Protein AF-A0A7X5CTX8-F1 (afdb_monomer_lite)

Foldseek 3Di:
DPDPVVVVVVVVVVVVVVVVDPDPVVVVVVVVDDDDLVRVVVVLVVVVVVVLVVQLVVQLVVQCVVPVVCSNVVSVVVSVVCCVPVVVVSVCVSPVVVVVVVVVVVVVVPVPVLAQEWEFDPVPVPDQFATWIAGPLRKIKWKKKFWFADDDPQQAVVQVVLVVVLVCLLPVVPWDKDKDKDFDLVCPDPVVVVLVVVLVPDPDPVVSVVSVVVSVVVNVCCNVPGRTMMMMMMTIDNDPVSVVCVVVSVVVSVVSDDQVSHSTPDMGIDGNVRVQVVCCVPVVGRYDHCNVVVVVVVVVVPVDDDPDPDPDDDDPPPDDDPPVNVVVVVVVCCVPVVDDDDD

Structure (mmCIF, N/CA/C/O backbone):
data_AF-A0A7X5CTX8-F1
#
_entry.id   AF-A0A7X5CTX8-F1
#
loop_
_atom_site.group_PDB
_atom_site.id
_atom_site.type_symbol
_atom_site.label_atom_id
_atom_site.label_alt_id
_atom_site.label_comp_id
_atom_site.label_asym_id
_atom_site.label_entity_id
_atom_site.label_seq_id
_atom_site.pdbx_PDB_ins_code
_atom_site.Cartn_x
_atom_site.Cartn_y
_atom_site.Cartn_z
_atom_site.occupancy
_atom_site.B_iso_or_equiv
_atom_site.auth_seq_id
_atom_site.auth_comp_id
_atom_site.auth_asym_id
_atom_site.auth_atom_id
_atom_site.pdbx_PDB_model_num
ATOM 1 N N . MET A 1 1 ? 49.781 9.688 26.055 1.00 49.94 1 MET A N 1
ATOM 2 C CA . MET A 1 1 ? 49.296 8.418 25.461 1.00 49.94 1 MET A CA 1
ATOM 3 C C . MET A 1 1 ? 47.765 8.436 25.426 1.00 49.94 1 MET A C 1
ATOM 5 O O . MET A 1 1 ? 47.131 7.556 25.992 1.00 49.94 1 MET A O 1
ATOM 9 N N . SER A 1 2 ? 47.166 9.472 24.825 1.00 50.41 2 SER A N 1
ATOM 10 C CA . SER A 1 2 ? 45.732 9.755 25.022 1.00 50.41 2 SER A CA 1
ATOM 11 C C . SER A 1 2 ? 45.014 10.505 23.899 1.00 50.41 2 SER A C 1
ATOM 13 O O . SER A 1 2 ? 43.796 10.562 23.974 1.00 50.41 2 SER A O 1
ATOM 15 N N . ASP A 1 3 ? 45.685 10.995 22.852 1.00 44.06 3 ASP A N 1
ATOM 16 C CA . ASP A 1 3 ? 44.986 11.782 21.818 1.00 44.06 3 ASP A CA 1
ATOM 17 C C . ASP A 1 3 ? 44.865 11.034 20.479 1.00 44.06 3 ASP A C 1
ATOM 19 O O . ASP A 1 3 ? 43.788 11.019 19.888 1.00 44.06 3 ASP A O 1
ATOM 23 N N . ASP A 1 4 ? 45.881 10.268 20.061 1.00 42.00 4 ASP A N 1
ATOM 24 C CA . ASP A 1 4 ? 45.849 9.553 18.768 1.00 42.00 4 ASP A CA 1
ATOM 25 C C . ASP A 1 4 ? 44.807 8.422 18.699 1.00 42.00 4 ASP A C 1
ATOM 27 O O . ASP A 1 4 ? 44.237 8.152 17.644 1.00 42.00 4 ASP A O 1
ATOM 31 N N . LYS A 1 5 ? 44.490 7.783 19.833 1.00 43.88 5 LYS A N 1
ATOM 32 C CA . LYS A 1 5 ? 43.449 6.738 19.898 1.00 43.88 5 LYS A CA 1
ATOM 33 C C . LYS A 1 5 ? 42.023 7.293 19.839 1.00 43.88 5 LYS A C 1
ATOM 35 O O . LYS A 1 5 ? 41.097 6.544 19.546 1.00 43.88 5 LYS A O 1
ATOM 40 N N . PHE A 1 6 ? 41.827 8.578 20.142 1.00 38.19 6 PHE A N 1
ATOM 41 C CA . PHE A 1 6 ? 40.496 9.191 20.152 1.00 38.19 6 PHE A CA 1
ATOM 42 C C . PHE A 1 6 ? 40.072 9.653 18.751 1.00 38.19 6 PHE A C 1
ATOM 44 O O . PHE A 1 6 ? 38.888 9.599 18.418 1.00 38.19 6 PHE A O 1
ATOM 51 N N . TYR A 1 7 ? 41.037 10.041 17.910 1.00 43.12 7 TYR A N 1
ATOM 52 C CA . TYR A 1 7 ? 40.791 10.361 16.502 1.00 43.12 7 TYR A CA 1
ATOM 53 C C . TYR A 1 7 ? 40.495 9.110 15.665 1.00 43.12 7 TYR A C 1
ATOM 55 O O . TYR A 1 7 ? 39.549 9.132 14.879 1.00 43.12 7 TYR A O 1
ATOM 63 N N . SER A 1 8 ? 41.190 7.990 15.909 1.00 50.28 8 SER A N 1
ATOM 64 C CA . SER A 1 8 ? 40.961 6.753 15.143 1.00 50.28 8 SER A CA 1
ATOM 65 C C . SER A 1 8 ? 39.560 6.160 15.354 1.00 50.28 8 SER A C 1
ATOM 67 O O . SER A 1 8 ? 38.959 5.642 14.420 1.00 50.28 8 SER A O 1
ATOM 69 N N . LEU A 1 9 ? 39.003 6.275 16.566 1.00 49.75 9 LEU A N 1
ATOM 70 C CA . LEU A 1 9 ? 37.656 5.781 16.883 1.00 49.75 9 LEU A CA 1
ATOM 71 C C . LEU A 1 9 ? 36.541 6.652 16.283 1.00 49.75 9 LEU A C 1
ATOM 73 O O . LEU A 1 9 ? 35.473 6.135 15.957 1.00 49.75 9 LEU A O 1
ATOM 77 N N . LYS A 1 10 ? 36.777 7.960 16.115 1.00 51.66 10 LYS A N 1
ATOM 78 C CA . LYS A 1 10 ? 35.835 8.861 15.431 1.00 51.66 10 LYS A CA 1
ATOM 79 C C . LYS A 1 10 ? 35.802 8.606 13.926 1.00 51.66 10 LYS A C 1
ATOM 81 O O . LYS A 1 10 ? 34.715 8.557 13.360 1.00 51.66 10 LYS A O 1
ATOM 86 N N . GLU A 1 11 ? 36.958 8.383 13.304 1.00 51.69 11 GLU A N 1
ATOM 87 C CA . GLU A 1 11 ? 37.036 8.033 11.880 1.00 51.69 11 GLU A CA 1
ATOM 88 C C . GLU A 1 11 ? 36.435 6.650 11.590 1.00 51.69 11 GLU A C 1
ATOM 90 O O . GLU A 1 11 ? 35.720 6.495 10.602 1.00 51.69 11 GLU A O 1
ATOM 95 N N . GLU A 1 12 ? 36.623 5.658 12.471 1.00 51.22 12 GLU A N 1
ATOM 96 C CA . GLU A 1 12 ? 35.962 4.349 12.341 1.00 51.22 12 GLU A CA 1
ATOM 97 C C . GLU A 1 12 ? 34.437 4.431 12.522 1.00 51.22 12 GLU A C 1
ATOM 99 O O . GLU A 1 12 ? 33.697 3.746 11.812 1.00 51.22 12 GLU A O 1
ATOM 104 N N . GLN A 1 13 ? 33.935 5.287 13.421 1.00 49.66 13 GLN A N 1
ATOM 105 C CA . GLN A 1 13 ? 32.492 5.509 13.579 1.00 49.66 13 GLN A CA 1
ATOM 106 C C . GLN A 1 13 ? 31.879 6.281 12.399 1.00 49.66 13 GLN A C 1
ATOM 108 O O . GLN A 1 13 ? 30.780 5.934 11.961 1.00 49.66 13 GLN A O 1
ATOM 113 N N . GLU A 1 14 ? 32.583 7.261 11.826 1.00 48.88 14 GLU A N 1
ATOM 114 C CA . GLU A 1 14 ? 32.148 7.951 10.601 1.00 48.88 14 GLU A CA 1
ATOM 115 C C . GLU A 1 14 ? 32.226 7.049 9.356 1.00 48.88 14 GLU A C 1
ATOM 117 O O . GLU A 1 14 ? 31.353 7.119 8.486 1.00 48.88 14 GLU A O 1
ATOM 122 N N . ALA A 1 15 ? 33.214 6.152 9.275 1.00 49.81 15 ALA A N 1
ATOM 123 C CA . ALA A 1 15 ? 33.326 5.161 8.204 1.00 49.81 15 ALA A CA 1
ATOM 124 C C . ALA A 1 15 ? 32.248 4.067 8.307 1.00 49.81 15 ALA A C 1
ATOM 126 O O . ALA A 1 15 ? 31.667 3.675 7.294 1.00 49.81 15 ALA A O 1
ATOM 127 N N . SER A 1 16 ? 31.921 3.626 9.525 1.00 47.31 16 SER A N 1
ATOM 128 C CA . SER A 1 16 ? 30.828 2.683 9.790 1.00 47.31 16 SER A CA 1
ATOM 129 C C . SER A 1 16 ? 29.458 3.295 9.459 1.00 47.31 16 SER A C 1
ATOM 131 O O . SER A 1 16 ? 28.631 2.650 8.816 1.00 47.31 16 SER A O 1
ATOM 133 N N . GLY A 1 17 ? 29.253 4.583 9.765 1.00 44.00 17 GLY A N 1
ATOM 134 C CA . GLY A 1 17 ? 28.055 5.331 9.362 1.00 44.00 17 GLY A CA 1
ATOM 135 C C . GLY A 1 17 ? 27.908 5.508 7.844 1.00 44.00 17 GLY A C 1
ATOM 136 O O . GLY A 1 17 ? 26.789 5.524 7.331 1.00 44.00 17 GLY A O 1
ATOM 137 N N . LYS A 1 18 ? 29.022 5.571 7.100 1.00 42.16 18 LYS A N 1
ATOM 138 C CA . LYS A 1 18 ? 29.025 5.606 5.624 1.00 42.16 18 LYS A CA 1
ATOM 139 C C . LYS A 1 18 ? 28.710 4.261 4.966 1.00 42.16 18 LYS A C 1
ATOM 141 O O . LYS A 1 18 ? 28.272 4.264 3.820 1.00 42.16 18 LYS A O 1
ATOM 146 N N . MET A 1 19 ? 28.881 3.137 5.664 1.00 40.69 19 MET A N 1
ATOM 147 C CA . MET A 1 19 ? 28.547 1.802 5.142 1.00 40.69 19 MET A CA 1
ATOM 148 C C . MET A 1 19 ? 27.063 1.420 5.292 1.00 40.69 19 MET A C 1
ATOM 150 O O . MET A 1 19 ? 26.668 0.338 4.867 1.00 40.69 19 MET A O 1
ATOM 154 N N . ILE A 1 20 ? 26.229 2.301 5.858 1.00 44.22 20 ILE A N 1
ATOM 155 C CA . ILE A 1 20 ? 24.775 2.087 5.998 1.00 44.22 20 ILE A CA 1
ATOM 156 C C . ILE A 1 20 ? 24.020 2.416 4.697 1.00 44.22 20 ILE A C 1
ATOM 158 O O . ILE A 1 20 ? 22.912 1.929 4.478 1.00 44.22 20 ILE A O 1
ATOM 162 N N . PHE A 1 21 ? 24.625 3.196 3.801 1.00 36.31 21 PHE A N 1
ATOM 163 C CA . PHE A 1 21 ? 24.053 3.513 2.496 1.00 36.31 21 PHE A CA 1
ATOM 164 C C . PHE A 1 21 ? 24.760 2.702 1.406 1.00 36.31 21 PHE A C 1
ATOM 166 O O . PHE A 1 21 ? 25.975 2.502 1.502 1.00 36.31 21 PHE A O 1
ATOM 173 N N . PRO A 1 22 ? 24.050 2.233 0.362 1.00 41.62 22 PRO A N 1
ATOM 174 C CA . PRO A 1 22 ? 24.707 1.586 -0.763 1.00 41.62 22 PRO A CA 1
ATOM 175 C C . PRO A 1 22 ? 25.743 2.555 -1.339 1.00 41.62 22 PRO A C 1
ATOM 177 O O . PRO A 1 22 ? 25.407 3.667 -1.751 1.00 41.62 22 PRO A O 1
ATOM 180 N N . LEU A 1 23 ? 27.015 2.141 -1.327 1.00 43.69 23 LEU A N 1
ATOM 181 C CA . LEU A 1 23 ? 28.090 2.840 -2.025 1.00 43.69 23 LEU A CA 1
ATOM 182 C C . LEU A 1 23 ? 27.602 3.126 -3.443 1.00 43.69 23 LEU A C 1
ATOM 184 O O . LEU A 1 23 ? 27.140 2.212 -4.122 1.00 43.69 23 LEU A O 1
ATOM 188 N N . ASN A 1 24 ? 27.678 4.382 -3.881 1.00 45.12 24 ASN A N 1
ATOM 189 C CA . ASN A 1 24 ? 27.296 4.758 -5.234 1.00 45.12 24 ASN A CA 1
ATOM 190 C C . ASN A 1 24 ? 28.338 4.187 -6.210 1.00 45.12 24 ASN A C 1
ATOM 192 O O . ASN A 1 24 ? 29.295 4.858 -6.601 1.00 45.12 24 ASN A O 1
ATOM 196 N N . ILE A 1 25 ? 28.174 2.905 -6.547 1.00 45.97 25 ILE A N 1
ATOM 197 C CA . ILE A 1 25 ? 29.085 2.122 -7.389 1.00 45.97 25 ILE A CA 1
ATOM 198 C C . ILE A 1 25 ? 29.215 2.785 -8.768 1.00 45.97 25 ILE A C 1
ATOM 200 O O . ILE A 1 25 ? 30.230 2.635 -9.433 1.00 45.97 25 ILE A O 1
ATOM 204 N N . HIS A 1 26 ? 28.233 3.591 -9.180 1.00 44.09 26 HIS A N 1
ATOM 205 C CA . HIS A 1 26 ? 28.262 4.337 -10.434 1.00 44.09 26 HIS A CA 1
ATOM 206 C C . HIS A 1 26 ? 29.239 5.518 -10.410 1.00 44.09 26 HIS A C 1
ATOM 208 O O . HIS A 1 26 ? 29.901 5.764 -11.414 1.00 44.09 26 HIS A O 1
ATOM 214 N N . GLN A 1 27 ? 29.415 6.209 -9.277 1.00 46.53 27 GLN A N 1
ATOM 215 C CA . GLN A 1 27 ? 30.447 7.248 -9.158 1.00 46.53 27 GLN A CA 1
ATOM 216 C C . GLN A 1 27 ? 31.853 6.645 -9.120 1.00 46.53 27 GLN A C 1
ATOM 218 O O . GLN A 1 27 ? 32.759 7.174 -9.763 1.00 46.53 27 GLN A O 1
ATOM 223 N N . SER A 1 28 ? 32.040 5.519 -8.424 1.00 41.22 28 SER A N 1
ATOM 224 C CA . SER A 1 28 ? 33.336 4.831 -8.398 1.00 41.22 28 SER A CA 1
ATOM 225 C C . SER A 1 28 ? 33.660 4.128 -9.724 1.00 41.22 28 SER A C 1
ATOM 227 O O . SER A 1 28 ? 34.821 4.127 -10.132 1.00 41.22 28 SER A O 1
ATOM 229 N N . LEU A 1 29 ? 32.659 3.619 -10.454 1.00 41.53 29 LEU A N 1
ATOM 230 C CA . LEU A 1 29 ? 32.818 3.094 -11.817 1.00 41.53 29 LEU A CA 1
ATOM 231 C C . LEU A 1 29 ? 33.094 4.205 -12.835 1.00 41.53 29 LEU A C 1
ATOM 233 O O . LEU A 1 29 ? 33.972 4.022 -13.670 1.00 41.53 29 LEU A O 1
ATOM 237 N N . ASN A 1 30 ? 32.443 5.370 -12.740 1.00 45.69 30 ASN A N 1
ATOM 238 C CA . ASN A 1 30 ? 32.714 6.511 -13.627 1.00 45.69 30 ASN A CA 1
ATOM 239 C C . ASN A 1 30 ? 34.072 7.172 -13.349 1.00 45.69 30 ASN A C 1
ATOM 241 O O . ASN A 1 30 ? 34.705 7.671 -14.273 1.00 45.69 30 ASN A O 1
ATOM 245 N N . ALA A 1 31 ? 34.551 7.142 -12.103 1.00 45.59 31 ALA A N 1
ATOM 246 C CA . ALA A 1 31 ? 35.911 7.568 -11.771 1.00 45.59 31 ALA A CA 1
ATOM 247 C C . ALA A 1 31 ? 36.980 6.548 -12.214 1.00 45.59 31 ALA A C 1
ATOM 249 O O . ALA A 1 31 ? 38.125 6.931 -12.445 1.00 45.59 31 ALA A O 1
ATOM 250 N N . SER A 1 32 ? 36.617 5.265 -12.358 1.00 40.97 32 SER A N 1
ATOM 251 C CA . SER A 1 32 ? 37.537 4.191 -12.773 1.00 40.97 32 SER A CA 1
ATOM 252 C C . SER A 1 32 ? 37.495 3.881 -14.277 1.00 40.97 32 SER A C 1
ATOM 254 O O . SER A 1 32 ? 38.420 3.264 -14.804 1.00 40.97 32 SER A O 1
ATOM 256 N N . ALA A 1 33 ? 36.451 4.307 -14.990 1.00 43.34 33 ALA A N 1
ATOM 257 C CA . ALA A 1 33 ? 36.298 4.117 -16.427 1.00 43.34 33 ALA A CA 1
ATOM 258 C C . ALA A 1 33 ? 36.783 5.371 -17.170 1.00 43.34 33 ALA A C 1
ATOM 260 O O . ALA A 1 33 ? 36.102 6.389 -17.225 1.00 43.34 33 ALA A O 1
ATOM 261 N N . GLY A 1 34 ? 37.994 5.295 -17.724 1.00 54.09 34 GLY A N 1
ATOM 262 C CA . GLY A 1 34 ? 38.681 6.423 -18.352 1.00 54.09 34 GLY A CA 1
ATOM 263 C C . GLY A 1 34 ? 37.890 7.175 -19.430 1.00 54.09 34 GLY A C 1
ATOM 264 O O . GLY A 1 34 ? 37.082 6.580 -20.144 1.00 54.09 34 GLY A O 1
ATOM 265 N N . LEU A 1 35 ? 38.238 8.465 -19.559 1.00 49.97 35 LEU A N 1
ATOM 266 C CA . LEU A 1 35 ? 37.778 9.497 -20.506 1.00 49.97 35 LEU A CA 1
ATOM 267 C C . LEU A 1 35 ? 36.255 9.531 -20.720 1.00 49.97 35 LEU A C 1
ATOM 269 O O . LEU A 1 35 ? 35.656 8.602 -21.276 1.00 49.97 35 LEU A O 1
ATOM 273 N N . GLN A 1 36 ? 35.633 10.646 -20.334 1.00 56.91 36 GLN A N 1
ATOM 274 C CA . GLN A 1 36 ? 34.200 10.864 -20.536 1.00 56.91 36 GLN A CA 1
ATOM 275 C C . GLN A 1 36 ? 33.847 10.729 -22.030 1.00 56.91 36 GLN A C 1
ATOM 277 O O . GLN A 1 36 ? 34.650 11.064 -22.902 1.00 56.91 36 GLN A O 1
ATOM 282 N N . SER A 1 37 ? 32.646 10.230 -22.347 1.00 57.69 37 SER A N 1
ATOM 283 C CA . SER A 1 37 ? 32.179 9.999 -23.732 1.00 57.69 37 SER A CA 1
ATOM 284 C C . SER A 1 37 ? 32.398 11.225 -24.640 1.00 57.69 37 SER A C 1
ATOM 286 O O . SER A 1 37 ? 32.941 11.114 -25.741 1.00 57.69 37 SER A O 1
ATOM 288 N N . ASN A 1 38 ? 32.122 12.423 -24.114 1.00 59.25 38 ASN A N 1
ATOM 289 C CA . ASN A 1 38 ? 32.348 13.694 -24.806 1.00 59.25 38 ASN A CA 1
ATOM 290 C C . ASN A 1 38 ? 33.831 13.990 -25.097 1.00 59.25 38 ASN A C 1
ATOM 292 O O . ASN A 1 38 ? 34.150 14.550 -26.145 1.00 59.25 38 ASN A O 1
ATOM 296 N N . GLU A 1 39 ? 34.750 13.589 -24.216 1.00 67.06 39 GLU A N 1
ATOM 297 C CA . GLU A 1 39 ? 36.193 13.755 -24.427 1.00 67.06 39 GLU A CA 1
ATOM 298 C C . GLU A 1 39 ? 36.699 12.803 -25.519 1.00 67.06 39 GLU A C 1
ATOM 300 O O . GLU A 1 39 ? 37.503 13.198 -26.362 1.00 67.06 39 GLU A O 1
ATOM 305 N N . LYS A 1 40 ? 36.171 11.572 -25.577 1.00 66.38 40 LYS A N 1
ATOM 306 C CA . LYS A 1 40 ? 36.498 10.596 -26.635 1.00 66.38 40 LYS A CA 1
ATOM 307 C C . LYS A 1 40 ? 36.041 11.078 -28.013 1.00 66.38 40 LYS A C 1
ATOM 309 O O . LYS A 1 40 ? 36.800 10.972 -28.976 1.00 66.38 40 LYS A O 1
ATOM 314 N N . ILE A 1 41 ? 34.842 11.658 -28.097 1.00 70.44 41 ILE A N 1
ATOM 315 C CA . ILE A 1 41 ? 34.313 1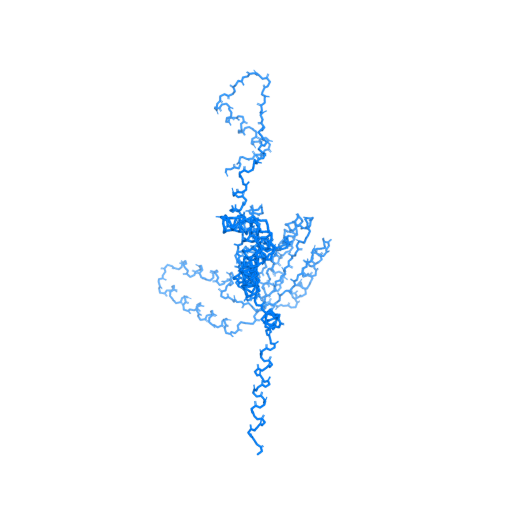2.259 -29.331 1.00 70.44 41 ILE A CA 1
ATOM 316 C C . ILE A 1 41 ? 35.167 13.465 -29.747 1.00 70.44 41 ILE A C 1
ATOM 318 O O . ILE A 1 41 ? 35.560 13.566 -30.910 1.00 70.44 41 ILE A O 1
ATOM 322 N N . GLY A 1 42 ? 35.517 14.341 -28.799 1.00 73.00 42 GLY A N 1
ATOM 323 C CA . GLY A 1 42 ? 36.379 15.498 -29.056 1.00 73.00 42 GLY A CA 1
ATOM 324 C C . GLY A 1 42 ? 37.758 15.108 -29.597 1.00 73.00 42 GLY A C 1
ATOM 325 O O . GLY A 1 42 ? 38.223 15.685 -30.581 1.00 73.00 42 GLY A O 1
ATOM 326 N N . ILE A 1 43 ? 38.383 14.079 -29.017 1.00 76.62 43 ILE A N 1
ATOM 327 C CA . ILE A 1 43 ? 39.676 13.553 -29.479 1.00 76.62 43 ILE A CA 1
ATOM 328 C C . ILE A 1 43 ? 39.551 12.949 -30.885 1.00 76.62 43 ILE A C 1
ATOM 330 O O . ILE A 1 43 ? 40.384 13.234 -31.744 1.00 76.62 43 ILE A O 1
ATOM 334 N N . ALA A 1 44 ? 38.509 12.159 -31.157 1.00 76.19 44 ALA A N 1
ATOM 335 C CA . ALA A 1 44 ? 38.323 11.520 -32.460 1.00 76.19 44 ALA A CA 1
ATOM 336 C C . ALA A 1 44 ? 38.076 12.536 -33.592 1.00 76.19 44 ALA A C 1
ATOM 338 O O . ALA A 1 44 ? 38.676 12.423 -34.664 1.00 76.19 44 ALA A O 1
ATOM 339 N N . ILE A 1 45 ? 37.263 13.569 -33.340 1.00 79.06 45 ILE A N 1
ATOM 340 C CA . ILE A 1 45 ? 37.065 14.682 -34.282 1.00 79.06 45 ILE A CA 1
ATOM 341 C C . ILE A 1 45 ? 38.381 15.440 -34.488 1.00 79.06 45 ILE A C 1
ATOM 343 O O . ILE A 1 45 ? 38.749 15.733 -35.626 1.00 79.06 45 ILE A O 1
ATOM 347 N N . GLY A 1 46 ? 39.127 15.708 -33.411 1.00 81.50 46 GLY A N 1
ATOM 348 C CA . GLY A 1 46 ? 40.430 16.371 -33.484 1.00 81.50 46 GLY A CA 1
ATOM 349 C C . GLY A 1 46 ? 41.427 15.618 -34.369 1.00 81.50 46 GLY A C 1
ATOM 350 O O . GLY A 1 46 ? 42.032 16.209 -35.264 1.00 81.50 46 GLY A O 1
ATOM 351 N N . VAL A 1 47 ? 41.548 14.300 -34.187 1.00 84.69 47 VAL A N 1
ATOM 352 C CA . VAL A 1 47 ? 42.416 13.441 -35.010 1.00 84.69 47 VAL A CA 1
ATOM 353 C C . VAL A 1 47 ? 41.969 13.433 -36.478 1.00 84.69 47 VAL A C 1
ATOM 355 O O . VAL A 1 47 ? 42.816 13.515 -37.368 1.00 84.69 47 VAL A O 1
ATOM 358 N N . TRP A 1 48 ? 40.661 13.401 -36.754 1.00 85.75 48 TRP A N 1
ATOM 359 C CA . TRP A 1 48 ? 40.130 13.438 -38.122 1.00 85.75 48 TRP A CA 1
ATOM 360 C C . TRP A 1 48 ? 40.437 14.755 -38.846 1.00 85.75 48 TRP A C 1
ATOM 362 O O . TRP A 1 48 ? 40.840 14.753 -40.011 1.00 85.75 48 TRP A O 1
ATOM 372 N N . VAL A 1 49 ? 40.297 15.891 -38.158 1.00 85.50 49 VAL A N 1
ATOM 373 C CA . VAL A 1 49 ? 40.619 17.210 -38.725 1.00 85.50 49 VAL A CA 1
ATOM 374 C C . VAL A 1 49 ? 42.111 17.311 -39.049 1.00 85.50 49 VAL A C 1
ATOM 376 O O . VAL A 1 49 ? 42.472 17.766 -40.137 1.00 85.50 49 VAL A O 1
ATOM 379 N N . ILE A 1 50 ? 42.978 16.830 -38.151 1.00 88.38 50 ILE A N 1
ATOM 380 C CA . ILE A 1 50 ? 44.429 16.792 -38.380 1.00 88.38 50 ILE A CA 1
ATOM 381 C C . ILE A 1 50 ? 44.759 15.896 -39.581 1.00 88.38 50 ILE A C 1
ATOM 383 O O . ILE A 1 50 ? 45.532 16.297 -40.452 1.00 88.38 50 ILE A O 1
ATOM 387 N N . PHE A 1 51 ? 44.134 14.721 -39.678 1.00 87.69 51 PHE A N 1
ATOM 388 C CA . PHE A 1 51 ? 44.298 13.821 -40.818 1.00 87.69 51 PHE A CA 1
ATOM 389 C C . PHE A 1 51 ? 43.903 14.493 -42.142 1.00 87.69 51 PHE A C 1
ATOM 391 O O . PHE A 1 51 ? 44.678 14.463 -43.098 1.00 87.69 51 PHE A O 1
ATOM 398 N N . CYS A 1 52 ? 42.752 15.168 -42.191 1.00 86.25 52 CYS A N 1
ATOM 399 C CA . CYS A 1 52 ? 42.304 15.906 -43.373 1.00 86.25 52 CYS A CA 1
ATOM 400 C C . CYS A 1 52 ? 43.271 17.035 -43.767 1.00 86.25 52 CYS A C 1
ATOM 402 O O . CYS A 1 52 ? 43.525 17.234 -44.955 1.00 86.25 52 CYS A O 1
ATOM 404 N N . ALA A 1 53 ? 43.840 17.755 -42.796 1.00 86.44 53 ALA A N 1
ATOM 405 C CA . ALA A 1 53 ? 44.811 18.817 -43.058 1.00 86.44 53 ALA A CA 1
ATOM 406 C C . ALA A 1 53 ? 46.117 18.269 -43.663 1.00 86.44 53 ALA A C 1
ATOM 408 O O . ALA A 1 53 ? 46.605 18.791 -44.669 1.00 86.44 53 ALA A O 1
ATOM 409 N N . VAL A 1 54 ? 46.647 17.181 -43.097 1.00 90.81 54 VAL A N 1
ATOM 410 C CA . VAL A 1 54 ? 47.860 16.508 -43.593 1.00 90.81 54 VAL A CA 1
ATOM 411 C C . VAL A 1 54 ? 47.625 15.914 -44.983 1.00 90.81 54 VAL A C 1
ATOM 413 O O . VAL A 1 54 ? 48.444 16.092 -45.886 1.00 90.81 54 VAL A O 1
ATOM 416 N N . LEU A 1 55 ? 46.483 15.255 -45.185 1.00 89.25 55 LEU A N 1
ATOM 417 C CA . LEU A 1 55 ? 46.108 14.669 -46.469 1.00 89.25 55 LEU A CA 1
ATOM 418 C C . LEU A 1 55 ? 45.941 15.743 -47.552 1.00 89.25 55 LEU A C 1
ATOM 420 O O . LEU A 1 55 ? 46.406 15.554 -48.673 1.00 89.25 55 LEU A O 1
ATOM 424 N N . SER A 1 56 ? 45.338 16.886 -47.212 1.00 87.12 56 SER A N 1
ATOM 425 C CA . SER A 1 56 ? 45.206 18.033 -48.118 1.00 87.12 56 SER A CA 1
ATOM 426 C C . SER A 1 56 ? 46.563 18.545 -48.587 1.00 87.12 56 SER A C 1
ATOM 428 O O . SER A 1 56 ? 46.768 18.760 -49.780 1.00 87.12 56 SER A O 1
ATOM 430 N N . TRP A 1 57 ? 47.519 18.677 -47.666 1.00 88.06 57 TRP A N 1
ATOM 431 C CA . TRP A 1 57 ? 48.867 19.132 -47.993 1.00 88.06 57 TRP A CA 1
ATOM 432 C C . TRP A 1 57 ? 49.599 18.164 -48.938 1.00 88.06 57 TRP A C 1
ATOM 434 O O . TRP A 1 57 ? 50.189 18.596 -49.933 1.00 88.06 57 TRP A O 1
ATOM 444 N N . LEU A 1 58 ? 49.493 16.854 -48.689 1.00 89.06 58 LEU A N 1
ATOM 445 C CA . LEU A 1 58 ? 50.071 15.823 -49.558 1.00 89.06 58 LEU A CA 1
ATOM 446 C C . LEU A 1 58 ? 49.412 15.791 -50.945 1.00 89.06 58 LEU A C 1
ATOM 448 O O . LEU A 1 58 ? 50.114 15.777 -51.959 1.00 89.06 58 LEU A O 1
ATOM 452 N N . LEU A 1 59 ? 48.078 15.825 -51.004 1.00 88.19 59 LEU A N 1
ATOM 453 C CA . LEU A 1 59 ? 47.325 15.833 -52.261 1.00 88.19 59 LEU A CA 1
ATOM 454 C C . LEU A 1 59 ? 47.623 17.082 -53.085 1.00 88.19 59 LEU A C 1
ATOM 456 O O . LEU A 1 59 ? 47.837 16.981 -54.290 1.00 88.19 59 LEU A O 1
ATOM 460 N N . MET A 1 60 ? 47.707 18.244 -52.443 1.00 86.56 60 MET A N 1
ATOM 461 C CA . MET A 1 60 ? 48.018 19.495 -53.122 1.00 86.56 60 MET A CA 1
ATOM 462 C C . MET A 1 60 ? 49.416 19.454 -53.756 1.00 86.56 60 MET A C 1
ATOM 464 O O . MET A 1 60 ? 49.583 19.913 -54.885 1.00 86.56 60 MET A O 1
ATOM 468 N N . SER A 1 61 ? 50.399 18.857 -53.073 1.00 85.25 61 SER A N 1
ATOM 469 C CA . SER A 1 61 ? 51.754 18.649 -53.603 1.00 85.25 61 SER A CA 1
ATOM 470 C C . SER A 1 61 ? 51.771 17.682 -54.795 1.00 85.25 61 SER A C 1
ATOM 472 O O . SER A 1 61 ? 52.376 17.968 -55.828 1.00 85.25 61 SER A O 1
ATOM 474 N N . PHE A 1 62 ? 51.048 16.564 -54.695 1.00 85.69 62 PHE A N 1
ATOM 475 C CA . PHE A 1 62 ? 50.989 15.550 -55.748 1.00 85.69 62 PHE A CA 1
ATOM 476 C C . PHE A 1 62 ? 50.227 16.030 -56.993 1.00 85.69 62 PHE A C 1
ATOM 478 O O . PHE A 1 62 ? 50.721 15.919 -58.114 1.00 85.69 62 PHE A O 1
ATOM 485 N N . ILE A 1 63 ? 49.043 16.619 -56.809 1.00 86.69 63 ILE A N 1
ATOM 486 C CA . ILE A 1 63 ? 48.172 17.065 -57.905 1.00 86.69 63 ILE A CA 1
ATOM 487 C C . ILE A 1 63 ? 48.778 18.272 -58.624 1.00 86.69 63 ILE A C 1
ATOM 489 O O . ILE A 1 63 ? 48.612 18.395 -59.837 1.00 86.69 63 ILE A O 1
ATOM 493 N N . ARG A 1 64 ? 49.545 19.126 -57.929 1.00 85.31 64 ARG A N 1
ATOM 494 C CA . ARG A 1 64 ? 50.292 20.225 -58.562 1.00 85.31 64 ARG A CA 1
ATOM 495 C C . ARG A 1 64 ? 51.236 19.732 -59.662 1.00 85.31 64 ARG A C 1
ATOM 497 O O . ARG A 1 64 ? 51.390 20.428 -60.660 1.00 85.31 64 ARG A O 1
ATOM 504 N N . ASN A 1 65 ? 51.814 18.540 -59.510 1.00 83.44 65 ASN A N 1
ATOM 505 C CA . ASN A 1 65 ? 52.709 17.957 -60.513 1.00 83.44 65 ASN A CA 1
ATOM 506 C C . ASN A 1 65 ? 51.967 17.402 -61.741 1.00 83.44 65 ASN A C 1
ATOM 508 O O . ASN A 1 65 ? 52.587 17.219 -62.783 1.00 83.44 65 ASN A O 1
ATOM 512 N N . ILE A 1 66 ? 50.659 17.142 -61.636 1.00 83.12 66 ILE A N 1
ATOM 513 C CA . ILE A 1 66 ? 49.847 16.550 -62.711 1.00 83.12 66 ILE A CA 1
ATOM 514 C C . ILE A 1 66 ? 48.998 17.621 -63.413 1.00 83.12 66 ILE A C 1
ATOM 516 O O . ILE A 1 66 ? 48.960 17.673 -64.639 1.00 83.12 66 ILE A O 1
ATOM 520 N N . ILE A 1 67 ? 48.318 18.488 -62.651 1.00 82.94 67 ILE A N 1
ATOM 521 C CA . ILE A 1 67 ? 47.388 19.513 -63.160 1.00 82.94 67 ILE A CA 1
ATOM 522 C C . ILE A 1 67 ? 47.681 20.871 -62.489 1.00 82.94 67 ILE A C 1
ATOM 524 O O . ILE A 1 67 ? 46.924 21.327 -61.625 1.00 82.94 67 ILE A O 1
ATOM 528 N N . PRO A 1 68 ? 48.764 21.564 -62.881 1.00 78.44 68 PRO A N 1
ATOM 529 C CA . PRO A 1 68 ? 49.261 22.756 -62.185 1.00 78.44 68 PRO A CA 1
ATOM 530 C C . PRO A 1 68 ? 48.309 23.960 -62.210 1.00 78.44 68 PRO A C 1
ATOM 532 O O . PRO A 1 68 ? 48.386 24.807 -61.326 1.00 78.44 68 PRO A O 1
ATOM 535 N N . ASN A 1 69 ? 47.383 24.039 -63.169 1.00 83.62 69 ASN A N 1
ATOM 536 C CA . ASN A 1 69 ? 46.467 25.182 -63.278 1.00 83.62 69 ASN A CA 1
ATOM 537 C C . ASN A 1 69 ? 45.207 25.044 -62.407 1.00 83.62 69 ASN A C 1
ATOM 539 O O . ASN A 1 69 ? 44.565 26.044 -62.093 1.00 83.62 69 ASN A O 1
ATOM 543 N N . HIS A 1 70 ? 44.838 23.822 -62.005 1.00 83.69 70 HIS A N 1
ATOM 544 C CA . HIS A 1 70 ? 43.576 23.550 -61.295 1.00 83.69 70 HIS A CA 1
ATOM 545 C C . HIS A 1 70 ? 43.743 22.677 -60.043 1.00 83.69 70 HIS A C 1
ATOM 547 O O . HIS A 1 70 ? 42.750 22.267 -59.442 1.00 83.69 70 HIS A O 1
ATOM 553 N N . TYR A 1 71 ? 44.981 22.415 -59.613 1.00 83.12 71 TYR A N 1
ATOM 554 C CA . TYR A 1 71 ? 45.279 21.512 -58.497 1.00 83.12 71 TYR A CA 1
ATOM 555 C C . TYR A 1 71 ? 44.551 21.866 -57.195 1.00 83.12 71 TYR A C 1
ATOM 557 O O . TYR A 1 71 ? 44.126 20.965 -56.476 1.00 83.12 71 TYR A O 1
ATOM 565 N N . ILE A 1 72 ? 44.350 23.157 -56.910 1.00 83.62 72 ILE A N 1
ATOM 566 C CA . ILE A 1 72 ? 43.640 23.616 -55.707 1.00 83.62 72 ILE A CA 1
ATOM 567 C C . ILE A 1 72 ? 42.174 23.164 -55.739 1.00 83.62 72 ILE A C 1
ATOM 569 O O . ILE A 1 72 ? 41.706 22.542 -54.789 1.00 83.62 72 ILE A O 1
ATOM 573 N N . LEU A 1 73 ? 41.464 23.416 -56.846 1.00 86.81 73 LEU A N 1
ATOM 574 C CA . LEU A 1 73 ? 40.056 23.032 -57.004 1.00 86.81 73 LEU A CA 1
ATOM 575 C C . LEU A 1 73 ? 39.873 21.514 -56.942 1.00 86.81 73 LEU A C 1
ATOM 577 O O . LEU A 1 73 ? 38.989 21.028 -56.241 1.00 86.81 73 LEU A O 1
ATOM 581 N N . VAL A 1 74 ? 40.741 20.760 -57.621 1.00 85.88 74 VAL A N 1
ATOM 582 C CA . VAL A 1 74 ? 40.683 19.290 -57.626 1.00 85.88 74 VAL A CA 1
ATOM 583 C C . VAL A 1 74 ? 40.927 18.724 -56.222 1.00 85.88 74 VAL A C 1
ATOM 585 O O . VAL A 1 74 ? 40.206 17.827 -55.791 1.00 85.88 74 VAL A O 1
ATOM 588 N N . THR A 1 75 ? 41.884 19.285 -55.476 1.00 86.88 75 THR A N 1
ATOM 589 C CA . THR A 1 75 ? 42.174 18.866 -54.094 1.00 86.88 75 THR A CA 1
ATOM 590 C C . THR A 1 75 ? 40.978 19.115 -53.172 1.00 86.88 75 THR A C 1
ATOM 592 O O . THR A 1 75 ? 40.592 18.225 -52.416 1.00 86.88 75 THR A O 1
ATOM 595 N N . ILE A 1 76 ? 40.342 20.289 -53.275 1.00 87.31 76 ILE A N 1
ATOM 596 C CA . ILE A 1 76 ? 39.140 20.620 -52.495 1.00 87.31 76 ILE A CA 1
ATOM 597 C C . ILE A 1 76 ? 38.008 19.633 -52.807 1.00 87.31 76 ILE A C 1
ATOM 599 O O . ILE A 1 76 ? 37.412 19.087 -51.881 1.00 87.31 76 ILE A O 1
ATOM 603 N N . CYS A 1 77 ? 37.748 19.341 -54.085 1.00 89.00 77 CYS A N 1
ATOM 604 C CA . CYS A 1 77 ? 36.706 18.389 -54.478 1.00 89.00 77 CYS A CA 1
ATOM 605 C C . CYS A 1 77 ? 36.934 16.988 -53.889 1.00 89.00 77 CYS A C 1
ATOM 607 O O . CYS A 1 77 ? 35.998 16.384 -53.368 1.00 89.00 77 CYS A O 1
ATOM 609 N N . ILE A 1 78 ? 38.173 16.485 -53.916 1.00 88.19 78 ILE A N 1
ATOM 610 C CA . ILE A 1 78 ? 38.514 15.167 -53.355 1.00 88.19 78 ILE A CA 1
ATOM 611 C C . ILE A 1 78 ? 38.272 15.139 -51.841 1.00 88.19 78 ILE A C 1
ATOM 613 O O . ILE A 1 78 ? 37.671 14.196 -51.328 1.00 88.19 78 ILE A O 1
ATOM 617 N N . ILE A 1 79 ? 38.684 16.187 -51.123 1.00 88.12 79 ILE A N 1
ATOM 618 C CA . ILE A 1 79 ? 38.499 16.282 -49.668 1.00 88.12 79 ILE A CA 1
ATOM 619 C C . ILE A 1 79 ? 37.015 16.379 -49.306 1.00 88.12 79 ILE A C 1
ATOM 621 O O . ILE A 1 79 ? 36.581 15.760 -48.336 1.00 88.12 79 ILE A O 1
ATOM 625 N N . VAL A 1 80 ? 36.216 17.117 -50.078 1.00 88.31 80 VAL A N 1
ATOM 626 C CA . VAL A 1 80 ? 34.766 17.217 -49.853 1.00 88.31 80 VAL A CA 1
ATOM 627 C C . VAL A 1 80 ? 34.093 15.854 -50.033 1.00 88.31 80 VAL A C 1
ATOM 629 O O . VAL A 1 80 ? 33.321 15.441 -49.169 1.00 88.31 80 VAL A O 1
ATOM 632 N N . ILE A 1 81 ? 34.432 15.111 -51.092 1.00 88.94 81 ILE A N 1
ATOM 633 C CA . ILE A 1 81 ? 33.899 13.756 -51.322 1.00 88.94 81 ILE A CA 1
ATOM 634 C C . ILE A 1 81 ? 34.310 12.807 -50.187 1.00 88.94 81 ILE A C 1
ATOM 636 O O . ILE A 1 81 ? 33.495 12.016 -49.707 1.00 88.94 81 ILE A O 1
ATOM 640 N N . LEU A 1 82 ? 35.553 12.902 -49.713 1.00 88.00 82 LEU A N 1
ATOM 641 C CA . LEU A 1 82 ? 36.053 12.088 -48.608 1.00 88.00 82 LEU A CA 1
ATOM 642 C C . LEU A 1 82 ? 35.330 12.394 -47.287 1.00 88.00 82 LEU A C 1
ATOM 644 O O . LEU A 1 82 ? 34.998 11.475 -46.541 1.00 88.00 82 LEU A O 1
ATOM 648 N N . ASN A 1 83 ? 35.020 13.663 -47.011 1.00 85.69 83 ASN A N 1
ATOM 649 C CA . ASN A 1 83 ? 34.253 14.042 -45.822 1.00 85.69 83 ASN A CA 1
ATOM 650 C C . ASN A 1 83 ? 32.787 13.593 -45.907 1.00 85.69 83 ASN A C 1
ATOM 652 O O . ASN A 1 83 ? 32.244 13.112 -44.915 1.00 85.69 83 ASN A O 1
ATOM 656 N N . LEU A 1 84 ? 32.159 13.688 -47.082 1.00 84.12 84 LEU A N 1
ATOM 657 C CA . LEU A 1 84 ? 30.781 13.225 -47.284 1.00 84.12 84 LEU A CA 1
ATOM 658 C C . LEU A 1 84 ? 30.643 11.701 -47.207 1.00 84.12 84 LEU A C 1
ATOM 660 O O . LEU A 1 84 ? 29.601 11.202 -46.797 1.00 84.12 84 LEU A O 1
ATOM 664 N N . THR A 1 85 ? 31.680 10.960 -47.595 1.00 84.62 85 THR A N 1
ATOM 665 C CA . THR A 1 85 ? 31.677 9.497 -47.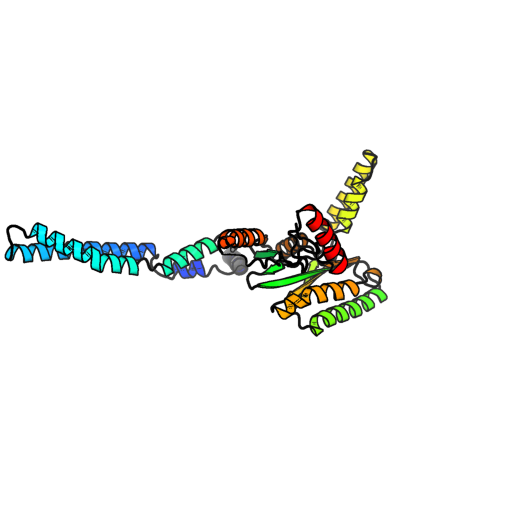520 1.00 84.62 85 THR A CA 1
ATOM 666 C C . THR A 1 85 ? 32.143 9.036 -46.145 1.00 84.62 85 THR A C 1
ATOM 668 O O . THR A 1 85 ? 31.337 8.597 -45.332 1.00 84.62 85 THR A O 1
ATOM 671 N N . ILE A 1 86 ? 33.430 9.177 -45.839 1.00 82.88 86 ILE A N 1
ATOM 672 C CA . ILE A 1 86 ? 34.042 8.610 -44.633 1.00 82.88 86 ILE A CA 1
ATOM 673 C C . ILE A 1 86 ? 33.689 9.430 -43.391 1.00 82.88 86 ILE A C 1
ATOM 675 O O . ILE A 1 86 ? 33.377 8.853 -42.351 1.00 82.88 86 ILE A O 1
ATOM 679 N N . GLY A 1 87 ? 33.676 10.761 -43.499 1.00 75.75 87 GLY A N 1
ATOM 680 C CA . GLY A 1 87 ? 33.366 11.642 -42.368 1.00 75.75 87 GLY A CA 1
ATOM 681 C C . GLY A 1 87 ? 31.959 11.413 -41.809 1.00 75.75 87 GLY A C 1
ATOM 682 O O . GLY A 1 87 ? 31.789 11.343 -40.594 1.00 75.75 87 GLY A O 1
ATOM 683 N N . VAL A 1 88 ? 30.963 11.195 -42.675 1.00 78.25 88 VAL A N 1
ATOM 684 C CA . VAL A 1 88 ? 29.584 10.888 -42.256 1.00 78.25 88 VAL A CA 1
ATOM 685 C C . VAL A 1 88 ? 29.491 9.529 -41.558 1.00 78.25 88 VAL A C 1
ATOM 687 O O . VAL A 1 88 ? 28.833 9.424 -40.525 1.00 78.25 88 VAL A O 1
ATOM 690 N N . TYR A 1 89 ? 30.169 8.493 -42.065 1.00 76.06 89 TYR A N 1
ATOM 691 C CA . TYR A 1 89 ? 30.184 7.181 -41.405 1.00 76.06 89 TYR A CA 1
ATOM 692 C C . TYR A 1 89 ? 30.898 7.214 -40.053 1.00 76.06 89 TYR A C 1
ATOM 694 O O . TYR A 1 89 ? 30.425 6.596 -39.104 1.00 76.06 89 TYR A O 1
ATOM 702 N N . LEU A 1 90 ? 32.000 7.956 -39.949 1.00 74.19 90 LEU A N 1
ATOM 703 C CA . LEU A 1 90 ? 32.766 8.097 -38.714 1.00 74.19 90 LEU A CA 1
ATOM 704 C C . LEU A 1 90 ? 31.965 8.874 -37.658 1.00 74.19 90 LEU A C 1
ATOM 706 O O . LEU A 1 90 ? 31.927 8.476 -36.497 1.00 74.19 90 LEU A O 1
ATOM 710 N N . LEU A 1 91 ? 31.236 9.912 -38.074 1.00 67.50 91 LEU A N 1
ATOM 711 C CA . LEU A 1 91 ? 30.331 10.671 -37.212 1.00 67.50 91 LEU A CA 1
ATOM 712 C C . LEU A 1 91 ? 29.124 9.831 -36.767 1.00 67.50 91 LEU A C 1
ATOM 714 O O . LEU A 1 91 ? 28.764 9.872 -35.598 1.00 67.50 91 LEU A O 1
ATOM 718 N N . ARG A 1 92 ? 28.561 9.000 -37.655 1.00 67.25 92 ARG A N 1
ATOM 719 C CA . ARG A 1 92 ? 27.484 8.045 -37.331 1.00 67.25 92 ARG A CA 1
ATOM 720 C C . ARG A 1 92 ? 27.939 6.910 -36.407 1.00 67.25 92 ARG A C 1
ATOM 722 O O . ARG A 1 92 ? 27.139 6.410 -35.630 1.00 67.25 92 ARG A O 1
ATOM 729 N N . PHE A 1 93 ? 29.199 6.491 -36.505 1.00 67.06 93 PHE A N 1
ATOM 730 C CA . PHE A 1 93 ? 29.781 5.469 -35.633 1.00 67.06 93 PHE A CA 1
ATOM 731 C C . PHE A 1 93 ? 30.142 6.024 -34.247 1.00 67.06 93 PHE A C 1
ATOM 733 O O . PHE A 1 93 ? 29.976 5.331 -33.251 1.00 67.06 93 PHE A O 1
ATOM 740 N N . LEU A 1 94 ? 30.625 7.270 -34.170 1.00 63.72 94 LEU A N 1
ATOM 741 C CA . LEU A 1 94 ? 30.948 7.937 -32.902 1.00 63.72 94 LEU A CA 1
ATOM 742 C C . LEU A 1 94 ? 29.706 8.423 -32.151 1.00 63.72 94 LEU A C 1
ATOM 744 O O . LEU A 1 94 ? 29.663 8.344 -30.928 1.00 63.72 94 LEU A O 1
ATOM 748 N N . LEU A 1 95 ? 28.699 8.913 -32.873 1.00 60.31 95 LEU A N 1
ATOM 749 C CA . LEU A 1 95 ? 27.364 9.182 -32.345 1.00 60.31 95 LEU A CA 1
ATOM 750 C C . LEU A 1 95 ? 26.546 7.897 -32.408 1.00 60.31 95 LEU A C 1
ATOM 752 O O . LEU A 1 95 ? 25.492 7.886 -33.041 1.00 60.31 95 LEU A O 1
ATOM 756 N N . ASP A 1 96 ? 27.056 6.810 -31.820 1.00 61.25 96 ASP A N 1
ATOM 757 C CA . ASP A 1 96 ? 26.304 5.566 -31.718 1.00 61.25 96 ASP A CA 1
ATOM 758 C C . ASP A 1 96 ? 24.971 5.907 -31.044 1.00 61.25 96 ASP A C 1
ATOM 760 O O . ASP A 1 96 ? 24.878 6.199 -29.851 1.00 61.25 96 ASP A O 1
ATOM 764 N N . GLU A 1 97 ? 23.933 5.986 -31.870 1.00 54.06 97 GLU A N 1
ATOM 765 C CA . GLU A 1 97 ? 22.629 6.542 -31.524 1.00 54.06 97 GLU A CA 1
ATOM 766 C C . GLU A 1 97 ? 22.063 5.786 -30.317 1.00 54.06 97 GLU A C 1
ATOM 768 O O . GLU A 1 97 ? 21.377 6.354 -29.479 1.00 54.06 97 GLU A O 1
ATOM 773 N N . ARG A 1 98 ? 22.473 4.518 -30.166 1.00 51.53 98 ARG A N 1
ATOM 774 C CA . ARG A 1 98 ? 22.164 3.622 -29.054 1.00 51.53 98 ARG A CA 1
ATOM 775 C C . ARG A 1 98 ? 22.872 3.965 -27.748 1.00 51.53 98 ARG A C 1
ATOM 777 O O . ARG A 1 98 ? 22.280 3.731 -26.699 1.00 51.53 98 ARG A O 1
ATOM 784 N N . SER A 1 99 ? 24.108 4.469 -27.763 1.00 53.91 99 SER A N 1
ATOM 785 C CA . SER A 1 99 ? 24.781 4.899 -26.530 1.00 53.91 99 SER A CA 1
ATOM 786 C C . SER A 1 99 ? 24.246 6.246 -26.065 1.00 53.91 99 SER A C 1
ATOM 788 O O . SER A 1 99 ? 24.028 6.415 -24.873 1.00 53.91 99 SER A O 1
ATOM 790 N N . VAL A 1 100 ? 23.953 7.157 -26.999 1.00 53.62 100 VAL A N 1
ATOM 791 C CA . VAL A 1 100 ? 23.327 8.450 -26.686 1.00 53.62 100 VAL A CA 1
ATOM 792 C C . VAL A 1 100 ? 21.880 8.260 -26.227 1.00 53.62 100 VAL A C 1
ATOM 794 O O . VAL A 1 100 ? 21.498 8.869 -25.238 1.00 53.62 100 VAL A O 1
ATOM 797 N N . LEU A 1 101 ? 21.099 7.369 -26.857 1.00 50.12 101 LEU A N 1
ATOM 798 C CA . LEU A 1 101 ? 19.760 6.982 -26.384 1.00 50.12 101 LEU A CA 1
ATOM 799 C C . LEU A 1 101 ? 19.818 6.336 -24.999 1.00 50.12 101 LEU A C 1
ATOM 801 O O . LEU A 1 101 ? 19.038 6.721 -24.141 1.00 50.12 101 LEU A O 1
ATOM 805 N N . LYS A 1 102 ? 20.777 5.439 -24.735 1.00 54.84 102 LYS A N 1
ATOM 806 C CA . LYS A 1 102 ? 20.976 4.869 -23.391 1.00 54.84 102 LYS A CA 1
ATOM 807 C C . LYS A 1 102 ? 21.379 5.913 -22.353 1.00 54.84 102 LYS A C 1
ATOM 809 O O . LYS A 1 102 ? 20.986 5.797 -21.202 1.00 54.84 102 LYS A O 1
ATOM 814 N N . GLU A 1 103 ? 22.163 6.916 -22.735 1.00 49.53 103 GLU A N 1
ATOM 815 C CA . GLU A 1 103 ? 22.576 8.008 -21.847 1.00 49.53 103 GLU A CA 1
ATOM 816 C C . GLU A 1 103 ? 21.436 9.023 -21.627 1.00 49.53 103 GLU A C 1
ATOM 818 O O . GLU A 1 103 ? 21.328 9.603 -20.549 1.00 49.53 103 GLU A O 1
ATOM 823 N N . TYR A 1 104 ? 20.539 9.187 -22.607 1.00 47.44 104 TYR A N 1
ATOM 824 C CA . TYR A 1 104 ? 19.298 9.959 -22.484 1.00 47.44 104 TYR A CA 1
ATOM 825 C C . TYR A 1 104 ? 18.262 9.231 -21.611 1.00 47.44 104 TYR A C 1
ATOM 827 O O . TYR A 1 104 ? 17.721 9.827 -20.686 1.00 47.44 104 TYR A O 1
ATOM 835 N N . GLU A 1 105 ? 18.066 7.926 -21.824 1.00 49.28 105 GLU A N 1
ATOM 836 C CA . GLU A 1 105 ? 17.242 7.053 -20.975 1.00 49.28 105 GLU A CA 1
ATOM 837 C C . GLU A 1 105 ? 17.798 6.973 -19.541 1.00 49.28 105 GLU A C 1
ATOM 839 O O . GLU A 1 105 ? 17.033 6.943 -18.579 1.00 49.28 105 GLU A O 1
ATOM 844 N N . ALA A 1 106 ? 19.126 7.002 -19.372 1.00 54.16 106 ALA A N 1
ATOM 845 C CA . ALA A 1 106 ? 19.767 7.072 -18.059 1.00 54.16 106 ALA A CA 1
ATOM 846 C C . ALA A 1 106 ? 19.618 8.452 -17.395 1.00 54.16 106 ALA A C 1
ATOM 848 O O . ALA A 1 106 ? 19.461 8.518 -16.177 1.00 54.16 106 ALA A O 1
ATOM 849 N N . LYS A 1 107 ? 19.603 9.551 -18.166 1.00 46.34 107 LYS A N 1
ATOM 850 C CA . LYS A 1 107 ? 19.325 10.904 -17.647 1.00 46.34 107 LYS A CA 1
ATOM 851 C C . LYS A 1 107 ? 17.875 11.087 -17.199 1.00 46.34 107 LYS A C 1
ATOM 853 O O . LYS A 1 107 ? 17.654 11.741 -16.184 1.00 46.34 107 LYS A O 1
ATOM 858 N N . ASP A 1 108 ? 16.913 10.457 -17.870 1.00 45.50 108 ASP A N 1
ATOM 859 C CA . ASP A 1 108 ? 15.531 10.358 -17.369 1.00 45.50 108 ASP A CA 1
ATOM 860 C C . ASP A 1 108 ? 15.415 9.422 -16.142 1.00 45.50 108 ASP A C 1
ATOM 862 O O . ASP A 1 108 ? 14.437 9.476 -15.391 1.00 45.50 108 ASP A O 1
ATOM 866 N N . GLY A 1 109 ? 16.435 8.597 -15.883 1.00 46.56 109 GLY A N 1
ATOM 867 C CA . GLY A 1 109 ? 16.553 7.757 -14.690 1.00 46.56 109 GLY A CA 1
ATOM 868 C C . GLY A 1 109 ? 17.001 8.497 -13.422 1.00 46.56 109 GLY A C 1
ATOM 869 O O . GLY A 1 109 ? 16.639 8.075 -12.323 1.00 46.56 109 GLY A O 1
ATOM 870 N N . ASP A 1 110 ? 17.717 9.618 -13.542 1.00 44.97 110 ASP A N 1
ATOM 871 C CA . ASP A 1 110 ? 18.459 10.208 -12.411 1.00 44.97 110 ASP A CA 1
ATOM 872 C C . ASP A 1 110 ? 17.620 11.120 -11.491 1.00 44.97 110 ASP A C 1
ATOM 874 O O . ASP A 1 110 ? 18.044 11.454 -10.388 1.00 44.97 110 ASP A O 1
ATOM 878 N N . SER A 1 111 ? 16.391 11.481 -11.887 1.00 42.94 111 SER A N 1
ATOM 879 C CA . SER A 1 111 ? 15.44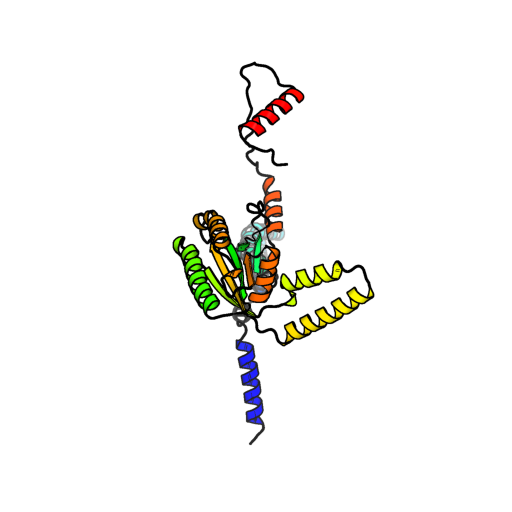9 12.221 -11.020 1.00 42.94 111 SER A CA 1
ATOM 880 C C . SER A 1 111 ? 14.216 11.409 -10.606 1.00 42.94 111 SER A C 1
ATOM 882 O O . SER A 1 111 ? 13.496 11.823 -9.699 1.00 42.94 111 SER A O 1
ATOM 884 N N . PHE A 1 112 ? 13.961 10.258 -11.239 1.00 38.22 112 PHE A N 1
ATOM 885 C CA . PHE A 1 112 ? 12.805 9.407 -10.929 1.00 38.22 112 PHE A CA 1
ATOM 886 C C . PHE A 1 112 ? 13.149 8.187 -10.064 1.00 38.22 112 PHE A C 1
ATOM 888 O O . PHE A 1 112 ? 12.235 7.593 -9.499 1.00 38.22 112 PHE A O 1
ATOM 895 N N . ALA A 1 113 ? 14.426 7.813 -9.924 1.00 42.72 113 ALA A N 1
ATOM 896 C CA . ALA A 1 113 ? 14.848 6.680 -9.090 1.00 42.72 113 ALA A CA 1
ATOM 897 C C . ALA A 1 113 ? 14.625 6.900 -7.579 1.00 42.72 113 ALA A C 1
ATOM 899 O O . ALA A 1 113 ? 14.640 5.947 -6.804 1.00 42.72 113 ALA A O 1
ATOM 900 N N . SER A 1 114 ? 14.371 8.142 -7.153 1.00 45.34 114 SER A N 1
ATOM 901 C CA . SER A 1 114 ? 13.942 8.469 -5.786 1.00 45.34 114 SER A CA 1
ATOM 902 C C . SER A 1 114 ? 12.488 8.080 -5.502 1.00 45.34 114 SER A C 1
ATOM 904 O O . SER A 1 114 ? 12.071 8.107 -4.343 1.00 45.34 114 SER A O 1
ATOM 906 N N . TYR A 1 115 ? 11.720 7.738 -6.543 1.00 49.19 115 TYR A N 1
ATOM 907 C CA . TYR A 1 115 ? 10.290 7.508 -6.446 1.00 49.19 115 TYR A CA 1
ATOM 908 C C . TYR A 1 115 ? 9.933 6.042 -6.643 1.00 49.19 115 TYR A C 1
ATOM 910 O O . TYR A 1 115 ? 10.245 5.434 -7.666 1.00 49.19 115 TYR A O 1
ATOM 918 N N . PHE A 1 116 ? 9.204 5.487 -5.681 1.00 59.28 116 PHE A N 1
ATOM 919 C CA . PHE A 1 116 ? 8.565 4.194 -5.856 1.00 59.28 116 PHE A CA 1
ATOM 920 C C . PHE A 1 116 ? 7.361 4.383 -6.792 1.00 59.28 116 PHE A C 1
ATOM 922 O O . PHE A 1 116 ? 6.417 5.104 -6.456 1.00 59.28 116 PHE A O 1
ATOM 929 N N . ARG A 1 117 ? 7.422 3.818 -8.001 1.00 61.25 117 ARG A N 1
ATOM 930 C CA . ARG A 1 117 ? 6.382 3.994 -9.022 1.00 61.25 117 ARG A CA 1
ATOM 931 C C . ARG A 1 117 ? 5.263 2.986 -8.800 1.00 61.25 117 ARG A C 1
ATOM 933 O O . ARG A 1 117 ? 5.510 1.791 -8.648 1.00 61.25 117 ARG A O 1
ATOM 940 N N . ILE A 1 118 ? 4.031 3.483 -8.793 1.00 63.59 118 ILE A N 1
ATOM 941 C CA . ILE A 1 118 ? 2.837 2.642 -8.762 1.00 63.59 118 ILE A CA 1
ATOM 942 C C . ILE A 1 118 ? 1.824 3.115 -9.799 1.00 63.59 118 ILE A C 1
ATOM 944 O O . ILE A 1 118 ? 1.702 4.312 -10.079 1.00 63.59 118 ILE A O 1
ATOM 948 N N . TYR A 1 119 ? 1.062 2.169 -10.330 1.00 62.88 119 TYR A N 1
ATOM 949 C CA . TYR A 1 119 ? -0.102 2.416 -11.166 1.00 62.88 119 TYR A CA 1
ATOM 950 C C . TYR A 1 119 ? -1.343 2.002 -10.377 1.00 62.88 119 TYR A C 1
ATOM 952 O O . TYR A 1 119 ? -1.463 0.888 -9.886 1.00 62.88 119 TYR A O 1
ATOM 960 N N . ARG A 1 120 ? -2.286 2.916 -10.229 1.00 64.62 120 ARG A N 1
ATOM 961 C CA . ARG A 1 120 ? -3.656 2.643 -9.820 1.00 64.62 120 ARG A CA 1
ATOM 962 C C . ARG A 1 120 ? -4.338 1.937 -10.978 1.00 64.62 120 ARG A C 1
ATOM 964 O O . ARG A 1 120 ? -4.375 2.458 -12.098 1.00 64.62 120 ARG A O 1
ATOM 971 N N . ASP A 1 121 ? -4.882 0.760 -10.707 1.00 55.97 121 ASP A N 1
ATOM 972 C CA . ASP A 1 121 ? -5.689 0.076 -11.703 1.00 55.97 121 ASP A CA 1
ATOM 973 C C . ASP A 1 121 ? -6.972 0.888 -11.950 1.00 55.97 121 ASP A C 1
ATOM 975 O O . ASP A 1 121 ? -7.770 1.144 -11.046 1.00 55.97 121 ASP A O 1
ATOM 979 N N . THR A 1 122 ? -7.147 1.350 -13.188 1.00 48.38 122 THR A N 1
ATOM 980 C CA . THR A 1 122 ? -8.326 2.121 -13.606 1.00 48.38 122 THR A CA 1
ATOM 981 C C . THR A 1 122 ? -9.509 1.213 -13.940 1.00 48.38 122 THR A C 1
ATOM 983 O O . THR A 1 122 ? -10.650 1.671 -13.865 1.00 48.38 122 THR A O 1
ATOM 986 N N . GLN A 1 123 ? -9.277 -0.073 -14.237 1.00 44.59 123 GLN A N 1
ATOM 987 C CA . GLN A 1 123 ? -10.328 -1.021 -14.622 1.00 44.59 123 GLN A CA 1
ATOM 988 C C . GLN A 1 123 ? -11.087 -1.593 -13.418 1.00 44.59 123 GLN A C 1
ATOM 990 O O . GLN A 1 123 ? -12.278 -1.876 -13.527 1.00 44.59 123 GLN A O 1
ATOM 995 N N . MET A 1 124 ? -10.453 -1.678 -12.244 1.00 45.94 124 MET A N 1
ATOM 996 C CA . MET A 1 124 ? -11.102 -2.128 -11.001 1.00 45.94 124 MET A CA 1
ATOM 997 C C . MET A 1 124 ? -11.731 -0.998 -10.167 1.00 45.94 124 MET A C 1
ATOM 999 O O . MET A 1 124 ? -12.236 -1.238 -9.072 1.00 45.94 124 MET A O 1
ATOM 1003 N N . SER A 1 125 ? -11.794 0.223 -10.708 1.00 39.94 125 SER A N 1
ATOM 1004 C CA . SER A 1 125 ? -12.401 1.410 -10.076 1.00 39.94 125 SER A CA 1
ATOM 1005 C C . SER A 1 125 ? -13.922 1.331 -9.840 1.00 39.94 125 SER A C 1
ATOM 1007 O O . SER A 1 125 ? -14.527 2.299 -9.379 1.00 39.94 125 SER A O 1
ATOM 1009 N N . ILE A 1 126 ? -14.554 0.185 -10.114 1.00 42.47 126 ILE A N 1
ATOM 1010 C CA . ILE A 1 126 ? -16.004 -0.018 -9.983 1.00 42.47 126 ILE A CA 1
ATOM 1011 C C . ILE A 1 126 ? -16.440 -0.105 -8.506 1.00 42.47 126 ILE A C 1
ATOM 1013 O O . ILE A 1 126 ? -17.602 0.152 -8.202 1.00 42.47 126 ILE A O 1
ATOM 1017 N N . ASP A 1 127 ? -15.524 -0.385 -7.571 1.00 49.06 127 ASP A N 1
ATOM 1018 C CA . ASP A 1 127 ? -15.814 -0.360 -6.133 1.00 49.06 127 ASP A CA 1
ATOM 1019 C C . ASP A 1 127 ? -14.686 0.368 -5.383 1.00 49.06 127 ASP A C 1
ATOM 1021 O O . ASP A 1 127 ? -13.643 -0.207 -5.074 1.00 49.06 127 ASP A O 1
ATOM 1025 N N . SER A 1 128 ? -14.883 1.661 -5.093 1.00 57.41 128 SER A N 1
ATOM 1026 C CA . SER A 1 128 ? -13.901 2.565 -4.455 1.00 57.41 128 SER A CA 1
ATOM 1027 C C . SER A 1 128 ? -13.464 2.149 -3.042 1.00 57.41 128 SER A C 1
ATOM 1029 O O . SER A 1 128 ? -12.661 2.829 -2.400 1.00 57.41 128 SER A O 1
ATOM 1031 N N . LYS A 1 129 ? -14.008 1.037 -2.548 1.00 69.19 129 LYS A N 1
ATOM 1032 C CA . LYS A 1 129 ? -13.792 0.498 -1.215 1.00 69.19 129 LYS A CA 1
ATOM 1033 C C . LYS A 1 129 ? -12.432 -0.181 -1.041 1.00 69.19 129 LYS A C 1
ATOM 1035 O O . LYS A 1 129 ? -11.896 -0.130 0.063 1.00 69.19 129 LYS A O 1
ATOM 1040 N N . TYR A 1 130 ? -11.874 -0.790 -2.089 1.00 79.25 130 TYR A N 1
ATOM 1041 C CA . TYR A 1 130 ? -10.601 -1.517 -2.010 1.00 79.25 130 TYR A CA 1
ATOM 1042 C C . TYR A 1 130 ? -9.563 -0.874 -2.924 1.00 79.25 130 TYR A C 1
ATOM 1044 O O . TYR A 1 130 ? -9.817 -0.656 -4.107 1.00 79.25 130 TYR A O 1
ATOM 1052 N N . GLY A 1 131 ? -8.386 -0.575 -2.379 1.00 79.25 131 GLY A N 1
ATOM 1053 C CA . GLY A 1 131 ? -7.246 -0.133 -3.165 1.00 79.25 131 GLY A CA 1
ATOM 1054 C C . GLY A 1 131 ? -6.480 -1.328 -3.719 1.00 79.25 131 GLY A C 1
ATOM 1055 O O . GLY A 1 131 ? -6.085 -2.219 -2.965 1.00 79.25 131 GLY A O 1
ATOM 1056 N N . ILE A 1 132 ? -6.263 -1.337 -5.032 1.00 84.25 132 ILE A N 1
ATOM 1057 C CA . ILE A 1 132 ? -5.377 -2.285 -5.708 1.00 84.25 132 ILE A CA 1
ATOM 1058 C C . ILE A 1 132 ? -4.379 -1.462 -6.509 1.00 84.25 132 ILE A C 1
ATOM 1060 O O . ILE A 1 132 ? -4.753 -0.619 -7.330 1.00 84.25 132 ILE A O 1
ATOM 1064 N N . ILE A 1 133 ? -3.103 -1.702 -6.236 1.00 83.94 133 ILE A N 1
ATOM 1065 C CA . ILE A 1 133 ? -1.996 -1.047 -6.922 1.00 83.94 133 ILE A CA 1
ATOM 1066 C C . ILE A 1 133 ? -1.282 -2.052 -7.813 1.00 83.94 133 ILE A C 1
ATOM 1068 O O . ILE A 1 133 ? -1.186 -3.226 -7.478 1.00 83.94 133 ILE A O 1
ATOM 1072 N N . GLU A 1 134 ? -0.768 -1.590 -8.937 1.00 81.50 134 GLU A N 1
ATOM 1073 C CA . GLU A 1 134 ? 0.101 -2.330 -9.839 1.00 81.50 134 GLU A CA 1
ATOM 1074 C C . GLU A 1 134 ? 1.510 -1.726 -9.760 1.00 81.50 134 GLU A C 1
ATOM 1076 O O . GLU A 1 134 ? 1.683 -0.506 -9.807 1.00 81.50 134 GLU A O 1
ATOM 1081 N N . TYR A 1 135 ? 2.522 -2.572 -9.602 1.00 78.12 135 TYR A N 1
ATOM 1082 C CA . TYR A 1 135 ? 3.931 -2.184 -9.621 1.00 78.12 135 TYR A CA 1
ATOM 1083 C C . TYR A 1 135 ? 4.469 -2.117 -11.063 1.00 78.12 135 TYR A C 1
ATOM 1085 O O . TYR A 1 135 ? 3.815 -2.551 -12.011 1.00 78.12 135 TYR A O 1
ATOM 1093 N N . ASP A 1 136 ? 5.681 -1.586 -11.246 1.00 69.25 136 ASP A N 1
ATOM 1094 C CA . ASP A 1 136 ? 6.332 -1.471 -12.566 1.00 69.25 136 ASP A CA 1
ATOM 1095 C C . ASP A 1 136 ? 6.522 -2.804 -13.302 1.00 69.25 136 ASP A C 1
ATOM 1097 O O . ASP A 1 136 ? 6.514 -2.836 -14.532 1.00 69.25 136 ASP A O 1
ATOM 1101 N N . ASP A 1 137 ? 6.666 -3.906 -12.568 1.00 70.69 137 ASP A N 1
ATOM 1102 C CA . ASP A 1 137 ? 6.775 -5.259 -13.120 1.00 70.69 137 ASP A CA 1
ATOM 1103 C C . ASP A 1 137 ? 5.416 -5.849 -13.549 1.00 70.69 137 ASP A C 1
ATOM 1105 O O . ASP A 1 137 ? 5.355 -6.965 -14.066 1.00 70.69 137 ASP A O 1
ATOM 1109 N N . GLY A 1 138 ? 4.323 -5.108 -13.345 1.00 70.56 138 GLY A N 1
ATOM 1110 C CA . GLY A 1 138 ? 2.961 -5.555 -13.596 1.00 70.56 138 GLY A CA 1
ATOM 1111 C C . GLY A 1 138 ? 2.374 -6.410 -12.473 1.00 70.56 138 GLY A C 1
ATOM 1112 O O . GLY A 1 138 ? 1.276 -6.934 -12.643 1.00 70.56 138 GLY A O 1
ATOM 1113 N N . THR A 1 139 ? 3.045 -6.585 -11.335 1.00 81.25 139 THR A N 1
ATOM 1114 C CA . THR A 1 139 ? 2.473 -7.283 -10.176 1.00 81.25 139 THR A CA 1
ATOM 1115 C C . THR A 1 139 ? 1.391 -6.415 -9.540 1.00 81.25 139 THR A C 1
ATOM 1117 O O . THR A 1 139 ? 1.626 -5.241 -9.263 1.00 81.25 139 THR A O 1
ATOM 1120 N N . GLN A 1 140 ? 0.214 -6.978 -9.263 1.00 88.19 140 GLN A N 1
ATOM 1121 C CA . GLN A 1 140 ? -0.823 -6.277 -8.502 1.00 88.19 140 GLN A CA 1
ATOM 1122 C C . GLN A 1 140 ? -0.719 -6.598 -7.012 1.00 88.19 140 GLN A C 1
ATOM 1124 O O . GLN A 1 140 ? -0.359 -7.714 -6.640 1.00 88.19 140 GLN A O 1
ATOM 1129 N N . ALA A 1 141 ? -1.050 -5.641 -6.151 1.00 89.12 141 ALA A N 1
ATOM 1130 C CA . ALA A 1 141 ? -1.093 -5.845 -4.716 1.00 89.12 141 ALA A CA 1
ATOM 1131 C C . ALA A 1 141 ? -2.293 -5.180 -4.053 1.00 89.12 141 ALA A C 1
ATOM 1133 O O . ALA A 1 141 ? -2.683 -4.058 -4.379 1.00 89.12 141 ALA A O 1
ATOM 1134 N N . ALA A 1 142 ? -2.818 -5.888 -3.057 1.00 91.06 142 ALA A N 1
ATOM 1135 C CA . ALA A 1 142 ? -3.802 -5.395 -2.110 1.00 91.06 142 ALA A CA 1
ATOM 1136 C C . ALA A 1 142 ? -3.212 -5.467 -0.699 1.00 91.06 142 ALA A C 1
ATOM 1138 O O . ALA A 1 142 ? -2.485 -6.406 -0.364 1.00 91.06 142 ALA A O 1
ATOM 1139 N N . ILE A 1 143 ? -3.522 -4.474 0.133 1.00 91.75 143 ILE A N 1
ATOM 1140 C CA . ILE A 1 143 ? -2.970 -4.377 1.486 1.00 91.75 143 ILE A CA 1
ATOM 1141 C C . ILE A 1 143 ? -4.106 -4.413 2.497 1.00 91.75 143 ILE A C 1
ATOM 1143 O O . ILE A 1 143 ? -4.988 -3.554 2.497 1.00 91.75 143 ILE A O 1
ATOM 1147 N N . LEU A 1 144 ? -4.059 -5.398 3.383 1.00 91.94 144 LEU A N 1
ATOM 1148 C CA . LEU A 1 144 ? -4.929 -5.489 4.542 1.00 91.94 144 LEU A CA 1
ATOM 1149 C C . LEU A 1 144 ? -4.230 -4.888 5.761 1.00 91.94 144 LEU A C 1
ATOM 1151 O O . LEU A 1 144 ? -3.100 -5.258 6.066 1.00 91.94 144 LEU A O 1
ATOM 1155 N N . ARG A 1 145 ? -4.929 -4.025 6.495 1.00 91.06 145 ARG A N 1
ATOM 1156 C CA . ARG A 1 145 ? -4.503 -3.457 7.775 1.00 91.06 145 ARG A CA 1
ATOM 1157 C C . ARG A 1 145 ? -5.319 -4.052 8.917 1.00 91.06 145 ARG A C 1
ATOM 1159 O O . ARG A 1 145 ? -6.544 -4.076 8.858 1.00 91.06 145 ARG A O 1
ATOM 1166 N N . MET A 1 146 ? -4.636 -4.460 9.980 1.00 90.00 146 MET A N 1
ATOM 1167 C CA . MET A 1 146 ? -5.225 -4.981 11.211 1.00 90.00 146 MET A CA 1
ATOM 1168 C C . MET A 1 146 ? -4.613 -4.255 12.411 1.00 90.00 146 MET A C 1
ATOM 1170 O O . MET A 1 146 ? -3.427 -4.406 12.713 1.00 90.00 146 MET A O 1
ATOM 1174 N N . ARG A 1 147 ? -5.414 -3.441 13.100 1.00 87.81 147 ARG A N 1
ATOM 1175 C CA . ARG A 1 147 ? -4.972 -2.683 14.279 1.00 87.81 147 ARG A CA 1
ATOM 1176 C C . ARG A 1 147 ? -5.257 -3.482 15.537 1.00 87.81 147 ARG A C 1
ATOM 1178 O O . ARG A 1 147 ? -6.408 -3.842 15.791 1.00 87.81 147 ARG A O 1
ATOM 1185 N N . LEU A 1 148 ? -4.232 -3.735 16.344 1.00 86.00 148 LEU A N 1
ATOM 1186 C CA . LEU A 1 148 ? -4.423 -4.411 17.623 1.00 86.00 148 LEU A CA 1
ATOM 1187 C C . LEU A 1 148 ? -5.132 -3.486 18.618 1.00 86.00 148 LEU A C 1
ATOM 1189 O O . LEU A 1 148 ? -5.031 -2.260 18.553 1.00 86.00 148 LEU A O 1
ATOM 1193 N N . GLY A 1 149 ? -5.906 -4.093 19.505 1.00 81.06 149 GLY A N 1
ATOM 1194 C CA . GLY A 1 149 ? -6.661 -3.431 20.556 1.00 81.06 149 GLY A CA 1
ATOM 1195 C C . GLY A 1 149 ? -6.538 -4.185 21.873 1.00 81.06 149 GLY A C 1
ATOM 1196 O O . GLY A 1 149 ? -5.519 -4.813 22.162 1.00 81.06 149 GLY A O 1
ATOM 1197 N N . TYR A 1 150 ? -7.587 -4.107 22.690 1.00 80.06 150 TYR A N 1
ATOM 1198 C CA . TYR A 1 150 ? -7.609 -4.797 23.974 1.00 80.06 150 TYR A CA 1
ATOM 1199 C C . TYR A 1 150 ? -7.581 -6.322 23.787 1.00 80.06 150 TYR A C 1
ATOM 1201 O O . TYR A 1 150 ? -8.194 -6.867 22.866 1.00 80.06 150 TYR A O 1
ATOM 1209 N N . ASN A 1 151 ? -6.887 -7.007 24.694 1.00 81.94 151 ASN A N 1
ATOM 1210 C CA . ASN A 1 151 ? -6.665 -8.445 24.627 1.00 81.94 151 ASN A CA 1
ATOM 1211 C C . ASN A 1 151 ? -7.228 -9.153 25.872 1.00 81.94 151 ASN A C 1
ATOM 1213 O O . ASN A 1 151 ? -7.188 -8.620 26.977 1.00 81.94 151 ASN A O 1
ATOM 1217 N N . THR A 1 152 ? -7.744 -10.364 25.670 1.00 81.50 152 THR A N 1
ATOM 1218 C CA . THR A 1 152 ? -8.117 -11.343 26.705 1.00 81.50 152 THR A CA 1
ATOM 1219 C C . THR A 1 152 ? -7.687 -12.721 26.204 1.00 81.50 152 THR A C 1
ATOM 1221 O O . THR A 1 152 ? -7.620 -12.914 24.992 1.00 81.50 152 THR A O 1
ATOM 1224 N N . ASP A 1 153 ? -7.471 -13.705 27.078 1.00 82.00 153 ASP A N 1
ATOM 1225 C CA . ASP A 1 153 ? -7.013 -15.042 26.650 1.00 82.00 153 ASP A CA 1
ATOM 1226 C C . ASP A 1 153 ? -7.932 -15.681 25.593 1.00 82.00 153 ASP A C 1
ATOM 1228 O O . ASP A 1 153 ? -7.466 -16.262 24.613 1.00 82.00 153 ASP A O 1
ATOM 1232 N N . SER A 1 154 ? -9.249 -15.492 25.737 1.00 79.38 154 SER A N 1
ATOM 1233 C CA . SER A 1 154 ? -10.245 -15.936 24.753 1.00 79.38 154 SER A CA 1
ATOM 1234 C C . SER A 1 154 ? -10.055 -15.252 23.393 1.00 79.38 154 SER A C 1
ATOM 1236 O O . SER A 1 154 ? -9.945 -15.919 22.363 1.00 79.38 154 SER A O 1
ATOM 1238 N N . LYS A 1 155 ? -9.926 -13.918 23.380 1.00 83.81 155 LYS A N 1
ATOM 1239 C CA . LYS A 1 155 ? -9.682 -13.151 22.148 1.00 83.81 155 LYS A CA 1
ATOM 1240 C C . LYS A 1 155 ? -8.343 -13.494 21.506 1.00 83.81 155 LYS A C 1
ATOM 1242 O O . LYS A 1 155 ? -8.273 -13.551 20.282 1.00 83.81 155 LYS A O 1
ATOM 1247 N N . SER A 1 156 ? -7.308 -13.749 22.301 1.00 85.69 156 SER A N 1
ATOM 1248 C CA . SER A 1 156 ? -5.986 -14.151 21.816 1.00 85.69 156 SER A CA 1
ATOM 1249 C C . SER A 1 156 ? -6.066 -15.472 21.049 1.00 85.69 156 SER A C 1
ATOM 1251 O O . SER A 1 156 ? -5.641 -15.550 19.895 1.00 85.69 156 SER A O 1
ATOM 1253 N N . ASN A 1 157 ? -6.717 -16.481 21.639 1.00 82.38 157 ASN A N 1
ATOM 1254 C CA . ASN A 1 157 ? -6.923 -17.781 20.998 1.00 82.38 157 ASN A CA 1
ATOM 1255 C C . ASN A 1 157 ? -7.754 -17.661 19.715 1.00 82.38 157 ASN A C 1
ATOM 1257 O O . ASN A 1 157 ? -7.374 -18.213 18.681 1.00 82.38 157 ASN A O 1
ATOM 1261 N N . ASN A 1 158 ? -8.841 -16.887 19.754 1.00 84.19 158 ASN A N 1
ATOM 1262 C CA . ASN A 1 158 ? -9.654 -16.629 18.568 1.00 84.19 158 ASN A CA 1
ATOM 1263 C C . ASN A 1 158 ? -8.835 -15.942 17.473 1.00 84.19 158 ASN A C 1
ATOM 1265 O O . ASN A 1 158 ? -8.903 -16.356 16.324 1.00 84.19 158 ASN A O 1
ATOM 1269 N N . THR A 1 159 ? -8.018 -14.945 17.824 1.00 87.75 159 THR A N 1
ATOM 1270 C CA . THR A 1 159 ? -7.151 -14.218 16.879 1.00 87.75 159 THR A CA 1
ATOM 1271 C C . THR A 1 159 ? -6.132 -15.142 16.219 1.00 87.75 159 THR A C 1
ATOM 1273 O O . THR A 1 159 ? -5.873 -15.023 15.025 1.00 87.75 159 THR A O 1
ATOM 1276 N N . TRP A 1 160 ? -5.581 -16.105 16.961 1.00 87.94 160 TRP A N 1
ATOM 1277 C CA . TRP A 1 160 ? -4.682 -17.103 16.388 1.00 87.94 160 TRP A CA 1
ATOM 1278 C C . TRP A 1 160 ? -5.388 -18.000 15.362 1.00 87.94 160 TRP A C 1
ATOM 1280 O O . TRP A 1 160 ? -4.890 -18.165 14.247 1.00 87.94 160 TRP A O 1
ATOM 1290 N N . MET A 1 161 ? -6.563 -18.546 15.708 1.00 84.44 161 MET A N 1
ATOM 1291 C CA . MET A 1 161 ? -7.354 -19.368 14.778 1.00 84.44 161 MET A CA 1
ATOM 1292 C C . MET A 1 161 ? -7.741 -18.567 13.535 1.00 84.44 161 MET A C 1
ATOM 1294 O O . MET A 1 161 ? -7.633 -19.050 12.412 1.00 84.44 161 MET A O 1
ATOM 1298 N N . PHE A 1 162 ? -8.118 -17.317 13.763 1.00 86.56 162 PHE A N 1
ATOM 1299 C CA . PHE A 1 162 ? -8.517 -16.360 12.757 1.00 86.56 162 PHE A CA 1
ATOM 1300 C C . PHE A 1 162 ? -7.394 -16.065 11.746 1.00 86.56 162 PHE A C 1
ATOM 1302 O O . PHE A 1 162 ? -7.580 -16.212 10.539 1.00 86.56 162 PHE A O 1
ATOM 1309 N N . ASN A 1 163 ? -6.191 -15.734 12.220 1.00 88.75 163 ASN A N 1
ATOM 1310 C CA . ASN A 1 163 ? -5.046 -15.485 11.342 1.00 88.75 163 ASN A CA 1
ATOM 1311 C C . ASN A 1 163 ? -4.656 -16.732 10.552 1.00 88.75 163 ASN A C 1
ATOM 1313 O O . ASN A 1 163 ? -4.394 -16.652 9.354 1.00 88.75 163 ASN A O 1
ATOM 1317 N N . ARG A 1 164 ? -4.660 -17.899 11.202 1.00 88.88 164 ARG A N 1
ATOM 1318 C CA . ARG A 1 164 ? -4.368 -19.175 10.542 1.00 88.88 164 ARG A CA 1
ATOM 1319 C C . ARG A 1 164 ? -5.328 -19.434 9.379 1.00 88.88 164 ARG A C 1
ATOM 1321 O O . ARG A 1 164 ? -4.890 -19.849 8.308 1.00 88.88 164 ARG A O 1
ATOM 1328 N N . ASP A 1 165 ? -6.617 -19.193 9.584 1.00 88.94 165 ASP A N 1
ATOM 1329 C CA . ASP A 1 165 ? -7.637 -19.417 8.564 1.00 88.94 165 ASP A CA 1
ATOM 1330 C C . ASP A 1 165 ? -7.543 -18.367 7.436 1.00 88.94 165 ASP A C 1
ATOM 1332 O O . ASP A 1 165 ? -7.661 -18.723 6.262 1.00 88.94 165 ASP A O 1
ATOM 1336 N N . ALA A 1 166 ? -7.212 -17.108 7.750 1.00 88.56 166 ALA A N 1
ATOM 1337 C CA . ALA A 1 166 ? -6.924 -16.075 6.752 1.00 88.56 166 ALA A CA 1
ATOM 1338 C C . ALA A 1 166 ? -5.713 -16.432 5.866 1.00 88.56 166 ALA A C 1
ATOM 1340 O O . ALA A 1 166 ? -5.812 -16.387 4.638 1.00 88.56 166 ALA A O 1
ATOM 1341 N N . PHE A 1 167 ? -4.593 -16.861 6.458 1.00 90.50 167 PHE A N 1
ATOM 1342 C CA . PHE A 1 167 ? -3.421 -17.301 5.691 1.00 90.50 167 PHE A CA 1
ATOM 1343 C C . PHE A 1 167 ? -3.704 -18.552 4.874 1.00 90.50 167 PHE A C 1
ATOM 1345 O O . PHE A 1 167 ? -3.204 -18.682 3.760 1.00 90.50 167 PHE A O 1
ATOM 1352 N N . ARG A 1 168 ? -4.545 -19.458 5.379 1.00 90.56 168 ARG A N 1
ATOM 1353 C CA . ARG A 1 168 ? -5.000 -20.609 4.602 1.00 90.56 168 ARG A CA 1
ATOM 1354 C C . ARG A 1 168 ? -5.766 -20.177 3.351 1.00 90.56 168 ARG A C 1
ATOM 1356 O O . ARG A 1 168 ? -5.465 -20.687 2.283 1.00 90.56 168 ARG A O 1
ATOM 1363 N N . ILE A 1 169 ? -6.676 -19.204 3.446 1.00 90.69 169 ILE A N 1
ATOM 1364 C CA . ILE A 1 169 ? -7.407 -18.675 2.277 1.00 90.69 169 ILE A CA 1
ATOM 1365 C C . ILE A 1 169 ? -6.443 -18.130 1.211 1.00 90.69 169 ILE A C 1
ATOM 1367 O O . ILE A 1 169 ? -6.648 -18.381 0.025 1.00 90.69 169 ILE A O 1
ATOM 1371 N N . ILE A 1 170 ? -5.401 -17.404 1.629 1.00 91.31 170 ILE A N 1
ATOM 1372 C CA . ILE A 1 170 ? -4.389 -16.835 0.724 1.00 91.31 170 ILE A CA 1
ATOM 1373 C C . ILE A 1 170 ? -3.538 -17.952 0.092 1.00 91.31 170 ILE A C 1
ATOM 1375 O O . ILE A 1 170 ? -3.334 -17.979 -1.124 1.00 91.31 170 ILE A O 1
ATOM 1379 N N . ASN A 1 171 ? -3.078 -18.898 0.913 1.00 90.06 171 ASN A N 1
ATOM 1380 C CA . ASN A 1 171 ? -2.192 -19.985 0.499 1.00 90.06 171 ASN A CA 1
ATOM 1381 C C . ASN A 1 171 ? -2.890 -21.041 -0.366 1.00 90.06 171 ASN A C 1
ATOM 1383 O O . ASN A 1 171 ? -2.255 -21.575 -1.269 1.00 90.06 171 ASN A O 1
ATOM 1387 N N . ASP A 1 172 ? -4.178 -21.314 -0.142 1.00 89.75 172 ASP A N 1
ATOM 1388 C CA . ASP A 1 172 ? -4.960 -22.277 -0.933 1.00 89.75 172 ASP A CA 1
ATOM 1389 C C . ASP A 1 172 ? -5.025 -21.873 -2.421 1.00 89.75 172 ASP A C 1
ATOM 1391 O O . ASP A 1 172 ? -5.138 -22.733 -3.291 1.00 89.75 172 ASP A O 1
ATOM 1395 N N . ILE A 1 173 ? -4.932 -20.572 -2.720 1.00 87.44 173 ILE A N 1
ATOM 1396 C CA . ILE A 1 173 ? -4.902 -20.029 -4.090 1.00 87.44 173 ILE A CA 1
ATOM 1397 C C . ILE A 1 173 ? -3.458 -19.834 -4.591 1.00 87.44 173 ILE A C 1
ATOM 1399 O O . ILE A 1 173 ? -3.222 -19.652 -5.783 1.00 87.44 173 ILE A O 1
ATOM 1403 N N . GLY A 1 174 ? -2.471 -19.920 -3.696 1.00 87.62 174 GLY A N 1
ATOM 1404 C CA . GLY A 1 174 ? -1.057 -19.767 -4.026 1.00 87.62 174 GLY A CA 1
ATOM 1405 C C . GLY A 1 174 ? -0.617 -18.316 -4.221 1.00 87.62 174 GLY A C 1
ATOM 1406 O O . GLY A 1 174 ? 0.359 -18.078 -4.931 1.00 87.62 174 GLY A O 1
ATOM 1407 N N . MET A 1 175 ? -1.310 -17.342 -3.615 1.00 90.56 175 MET A N 1
ATOM 1408 C CA . MET A 1 175 ? -0.882 -15.942 -3.682 1.00 90.56 175 MET A CA 1
ATOM 1409 C C . MET A 1 175 ? 0.292 -15.675 -2.734 1.00 90.56 175 MET A C 1
ATOM 1411 O O . MET A 1 175 ? 0.178 -15.916 -1.526 1.00 90.56 175 MET A O 1
ATOM 1415 N N . PRO A 1 176 ? 1.416 -15.133 -3.239 1.00 91.31 176 PRO A N 1
ATOM 1416 C CA . PRO A 1 176 ? 2.476 -14.640 -2.377 1.00 91.31 176 PRO A CA 1
ATOM 1417 C C . PRO A 1 176 ? 1.944 -13.543 -1.454 1.00 91.31 176 PRO A C 1
ATOM 1419 O O . PRO A 1 176 ? 1.184 -12.672 -1.877 1.00 91.31 176 PRO A O 1
ATOM 1422 N N . HIS A 1 177 ? 2.368 -13.552 -0.194 1.00 92.12 177 HIS A N 1
ATOM 1423 C CA . HIS A 1 177 ? 2.027 -12.496 0.751 1.00 92.12 177 HIS A CA 1
ATOM 1424 C C . HIS A 1 177 ? 3.204 -12.165 1.664 1.00 92.12 177 HIS A C 1
ATOM 1426 O O . HIS A 1 177 ? 4.117 -12.969 1.854 1.00 92.12 177 HIS A O 1
ATOM 1432 N N . ARG A 1 178 ? 3.184 -10.953 2.219 1.00 91.06 178 ARG A N 1
ATOM 1433 C CA . ARG A 1 178 ? 4.177 -10.469 3.177 1.00 91.06 178 ARG A CA 1
ATOM 1434 C C . ARG A 1 178 ? 3.490 -9.839 4.376 1.00 91.06 178 ARG A C 1
ATOM 1436 O O . ARG A 1 178 ? 2.625 -8.981 4.221 1.00 91.06 178 ARG A O 1
ATOM 1443 N N . GLU A 1 179 ? 3.935 -10.236 5.558 1.00 91.56 179 GLU A N 1
ATOM 1444 C CA . GLU A 1 179 ? 3.496 -9.674 6.830 1.00 91.56 179 GLU A CA 1
ATOM 1445 C C . GLU A 1 179 ? 4.455 -8.572 7.281 1.00 91.56 179 GLU A C 1
ATOM 1447 O O . GLU A 1 179 ? 5.680 -8.718 7.225 1.0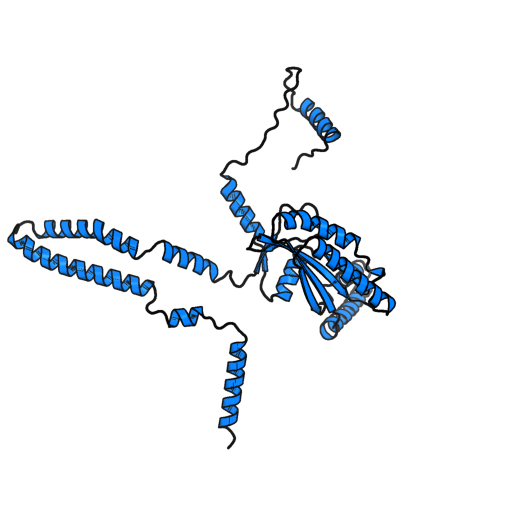0 91.56 179 GLU A O 1
ATOM 1452 N N . ILE A 1 180 ? 3.895 -7.448 7.714 1.00 91.12 180 ILE A N 1
ATOM 1453 C CA . ILE A 1 180 ? 4.638 -6.278 8.170 1.00 91.12 180 ILE A CA 1
ATOM 1454 C C . ILE A 1 180 ? 3.987 -5.780 9.454 1.00 91.12 180 ILE A C 1
ATOM 1456 O O . ILE A 1 180 ? 2.806 -5.453 9.462 1.00 91.12 180 ILE A O 1
ATOM 1460 N N . THR A 1 181 ? 4.764 -5.659 10.525 1.00 88.44 181 THR A N 1
ATOM 1461 C CA . THR A 1 181 ? 4.286 -5.097 11.793 1.00 88.44 181 THR A CA 1
ATOM 1462 C C . THR A 1 181 ? 4.989 -3.777 12.056 1.00 88.44 181 THR A C 1
ATOM 1464 O O . THR A 1 181 ? 6.217 -3.718 12.067 1.00 88.44 181 THR A O 1
ATOM 1467 N N . VAL A 1 182 ? 4.210 -2.720 12.268 1.00 86.94 182 VAL A N 1
ATOM 1468 C CA . VAL A 1 182 ? 4.706 -1.368 12.565 1.00 86.94 182 VAL A CA 1
ATOM 1469 C C . VAL A 1 182 ? 3.928 -0.765 13.726 1.00 86.94 182 VAL A C 1
ATOM 1471 O O . VAL A 1 182 ? 2.821 -1.201 14.035 1.00 86.94 182 VAL A O 1
ATOM 1474 N N . THR A 1 183 ? 4.489 0.252 14.371 1.00 84.62 183 THR A N 1
ATOM 1475 C CA . THR A 1 183 ? 3.777 1.006 15.406 1.00 84.62 183 THR A CA 1
ATOM 1476 C C . THR A 1 183 ? 2.678 1.864 14.783 1.00 84.62 183 THR A C 1
ATOM 1478 O O . THR A 1 183 ? 2.879 2.496 13.746 1.00 84.62 183 THR A O 1
ATOM 1481 N N . GLU A 1 184 ? 1.509 1.893 15.418 1.00 82.69 184 GLU A N 1
ATOM 1482 C CA . GLU A 1 184 ? 0.383 2.712 14.989 1.00 82.69 184 GLU A CA 1
ATOM 1483 C C . GLU A 1 184 ? 0.678 4.206 15.133 1.00 82.69 184 GLU A C 1
ATOM 1485 O O . GLU A 1 184 ? 0.944 4.695 16.233 1.00 82.69 184 GLU A O 1
ATOM 1490 N N . VAL A 1 185 ? 0.488 4.957 14.047 1.00 80.19 185 VAL A N 1
ATOM 1491 C CA . VAL A 1 185 ? 0.339 6.412 14.114 1.00 80.19 185 VAL A CA 1
ATOM 1492 C C . VAL A 1 185 ? -1.124 6.723 14.432 1.00 80.19 185 VAL A C 1
ATOM 1494 O O . VAL A 1 185 ? -1.972 6.829 13.548 1.00 80.19 185 VAL A O 1
ATOM 1497 N N . PHE A 1 186 ? -1.450 6.852 15.722 1.00 80.06 186 PHE A N 1
ATOM 1498 C CA . PHE A 1 186 ? -2.845 7.001 16.166 1.00 80.06 186 PHE A CA 1
ATOM 1499 C C . PHE A 1 186 ? -3.547 8.228 15.560 1.00 80.06 186 PHE A C 1
ATOM 1501 O O . PHE A 1 186 ? -4.756 8.205 15.337 1.00 80.06 186 PHE A O 1
ATOM 1508 N N . ARG A 1 187 ? -2.798 9.293 15.251 1.00 77.50 187 ARG A N 1
ATOM 1509 C CA . ARG A 1 187 ? -3.309 10.532 14.638 1.00 77.50 187 ARG A CA 1
ATOM 1510 C C . ARG A 1 187 ? -3.901 10.335 13.234 1.00 77.50 187 ARG A C 1
ATOM 1512 O O . ARG A 1 187 ? -4.701 11.168 12.813 1.00 77.50 187 ARG A O 1
ATOM 1519 N N . GLU A 1 188 ? -3.502 9.273 12.543 1.00 76.12 188 GLU A N 1
ATOM 1520 C CA . GLU A 1 188 ? -3.965 8.882 11.203 1.00 76.12 188 GLU A CA 1
ATOM 1521 C C . GLU A 1 188 ? -5.019 7.761 11.281 1.00 76.12 188 GLU A C 1
ATOM 1523 O O . GLU A 1 188 ? -5.431 7.190 10.274 1.00 76.12 188 GLU A O 1
ATOM 1528 N N . SER A 1 189 ? -5.467 7.403 12.491 1.00 76.19 189 SER A N 1
ATOM 1529 C CA . SER A 1 189 ? -6.449 6.338 12.676 1.00 76.19 189 SER A CA 1
ATOM 1530 C C . SER A 1 189 ? -7.879 6.778 12.381 1.00 76.19 189 SER A C 1
ATOM 1532 O O . SER A 1 189 ? -8.268 7.915 12.651 1.00 76.19 189 SER A O 1
ATOM 1534 N N . ASP A 1 190 ? -8.709 5.837 11.940 1.00 77.50 190 ASP A N 1
ATOM 1535 C CA . ASP A 1 190 ? -10.149 6.017 11.730 1.00 77.50 190 ASP A CA 1
ATOM 1536 C C . ASP A 1 190 ? -10.830 6.439 13.048 1.00 77.50 190 ASP A C 1
ATOM 1538 O O . ASP A 1 190 ? -11.759 7.247 13.061 1.00 77.50 190 ASP A O 1
ATOM 1542 N N . SER A 1 191 ? -10.305 5.974 14.192 1.00 76.94 191 SER A N 1
ATOM 1543 C CA . SER A 1 191 ? -10.730 6.424 15.522 1.00 76.94 191 SER A CA 1
ATOM 1544 C C . SER A 1 191 ? -10.449 7.913 15.748 1.00 76.94 191 SER A C 1
ATOM 1546 O O . SER A 1 191 ? -11.308 8.631 16.260 1.00 76.94 191 SER A O 1
ATOM 1548 N N . SER A 1 192 ? -9.280 8.408 15.336 1.00 81.69 192 SER A N 1
ATOM 1549 C CA . SER A 1 192 ? -8.950 9.835 15.429 1.00 81.69 192 SER A CA 1
ATOM 1550 C C . SER A 1 192 ? -9.808 10.694 14.499 1.00 81.69 192 SER A C 1
ATOM 1552 O O . SER A 1 192 ? -10.234 11.788 14.879 1.00 81.69 192 SER A O 1
ATOM 1554 N N . GLU A 1 193 ? -10.122 10.194 13.302 1.00 83.56 193 GLU A N 1
ATOM 1555 C CA . GLU A 1 193 ? -11.005 10.874 12.361 1.00 83.56 193 GLU A CA 1
ATOM 1556 C C . GLU A 1 193 ? -12.429 10.950 12.921 1.00 83.56 193 GLU A C 1
ATOM 1558 O O . GLU A 1 193 ? -13.055 12.013 12.892 1.00 83.56 193 GLU A O 1
ATOM 1563 N N . PHE A 1 194 ? -12.915 9.856 13.513 1.00 83.31 194 PHE A N 1
ATOM 1564 C CA . PHE A 1 194 ? -14.191 9.826 14.217 1.00 83.31 194 PHE A CA 1
ATOM 1565 C C . PHE A 1 194 ? -14.233 10.865 15.343 1.00 83.31 194 PHE A C 1
ATOM 1567 O O . PHE A 1 194 ? -15.169 11.664 15.395 1.00 83.31 194 PHE A O 1
ATOM 1574 N N . MET A 1 195 ? -13.195 10.936 16.184 1.00 85.19 195 MET A N 1
ATOM 1575 C CA . MET A 1 195 ? -13.079 11.965 17.226 1.00 85.19 195 MET A CA 1
ATOM 1576 C C . MET A 1 195 ? -13.174 13.376 16.622 1.00 85.19 195 MET A C 1
ATOM 1578 O O . MET A 1 195 ? -13.990 14.187 17.059 1.00 85.19 195 MET A O 1
ATOM 1582 N N . ARG A 1 196 ? -12.419 13.671 15.556 1.00 84.31 196 ARG A N 1
ATOM 1583 C CA . ARG A 1 196 ? -12.473 14.983 14.880 1.00 84.31 196 ARG A CA 1
ATOM 1584 C C . ARG A 1 196 ? -13.868 15.308 14.337 1.00 84.31 196 ARG A C 1
ATOM 1586 O O . ARG A 1 196 ? -14.328 16.440 14.500 1.00 84.31 196 ARG A O 1
ATOM 1593 N N . LYS A 1 197 ? -14.554 14.333 13.731 1.00 87.69 197 LYS A N 1
ATOM 1594 C CA . LYS A 1 197 ? -15.929 14.487 13.228 1.00 87.69 197 LYS A CA 1
ATOM 1595 C C . LYS A 1 197 ? -16.908 14.814 14.358 1.00 87.69 197 LYS A C 1
ATOM 1597 O O . LYS A 1 197 ? -17.678 15.761 14.219 1.00 87.69 197 LYS A O 1
ATOM 1602 N N . GLN A 1 198 ? -16.824 14.119 15.495 1.00 86.56 198 GLN A N 1
ATOM 1603 C CA . GLN A 1 198 ? -17.679 14.395 16.658 1.00 86.56 198 GLN A CA 1
ATOM 1604 C C . GLN A 1 198 ? -17.491 15.823 17.183 1.00 86.56 198 GLN A C 1
ATOM 1606 O O . GLN A 1 198 ? -18.468 16.530 17.409 1.00 86.56 198 GLN A O 1
ATOM 1611 N N . THR A 1 199 ? -16.248 16.300 17.286 1.00 86.25 199 THR A N 1
ATOM 1612 C CA . THR A 1 199 ? -15.976 17.683 17.713 1.00 86.25 199 THR A CA 1
ATOM 1613 C C . THR A 1 199 ? -16.525 18.722 16.744 1.00 86.25 199 THR A C 1
ATOM 1615 O O . THR A 1 199 ? -16.947 19.805 17.154 1.00 86.25 199 THR A O 1
ATOM 1618 N N . ASN A 1 200 ? -16.528 18.427 15.444 1.00 85.25 200 ASN A N 1
ATOM 1619 C CA . ASN A 1 200 ? -17.060 19.352 14.450 1.00 85.25 200 ASN A CA 1
ATOM 1620 C C . ASN A 1 200 ? -18.581 19.516 14.543 1.00 85.25 200 ASN A C 1
ATOM 1622 O O . ASN A 1 200 ? -19.058 20.614 14.251 1.00 85.25 200 ASN A O 1
ATOM 1626 N N . ASN A 1 201 ? -19.289 18.491 15.026 1.00 88.38 201 ASN A N 1
ATOM 1627 C CA . ASN A 1 201 ? -20.743 18.479 15.202 1.00 88.38 201 ASN A CA 1
ATOM 1628 C C . ASN A 1 201 ? -21.230 19.243 16.447 1.00 88.38 201 ASN A C 1
ATOM 1630 O O . ASN A 1 201 ? -22.430 19.458 16.598 1.00 88.38 201 ASN A O 1
ATOM 1634 N N . ILE A 1 202 ? -20.330 19.670 17.337 1.00 89.75 202 ILE A N 1
ATOM 1635 C CA . ILE A 1 202 ? -20.690 20.456 18.523 1.00 89.75 202 ILE A CA 1
ATOM 1636 C C . ILE A 1 202 ? -21.030 21.892 18.101 1.00 89.75 202 ILE A C 1
ATOM 1638 O O . ILE A 1 202 ? -20.193 22.585 17.514 1.00 89.75 202 ILE A O 1
ATOM 1642 N N . SER A 1 203 ? -22.248 22.344 18.414 1.00 90.56 203 SER A N 1
ATOM 1643 C CA . SER A 1 203 ? -22.720 23.702 18.104 1.00 90.56 203 SER A CA 1
ATOM 1644 C C . SER A 1 203 ? -22.188 24.765 19.072 1.00 90.56 203 SER A C 1
ATOM 1646 O O . SER A 1 203 ? -21.932 25.888 18.647 1.00 90.56 203 SER A O 1
ATOM 1648 N N . ASP A 1 204 ? -22.004 24.423 20.352 1.00 93.75 204 ASP A N 1
ATOM 1649 C CA . ASP A 1 204 ? -21.487 25.342 21.375 1.00 93.75 204 ASP A CA 1
ATOM 1650 C C . ASP A 1 204 ? -19.979 25.618 21.158 1.00 93.75 204 ASP A C 1
ATOM 1652 O O . ASP A 1 204 ? -19.172 24.679 21.210 1.00 93.75 204 ASP A O 1
ATOM 1656 N N . PRO A 1 205 ? -19.562 26.882 20.939 1.00 91.38 205 PRO A N 1
ATOM 1657 C CA . PRO A 1 205 ? -18.164 27.228 20.685 1.00 91.38 205 PRO A CA 1
ATOM 1658 C C . PRO A 1 205 ? -17.213 26.917 21.848 1.00 91.38 205 PRO A C 1
ATOM 1660 O O . PRO A 1 205 ? -16.072 26.520 21.607 1.00 91.38 205 PRO A O 1
ATOM 1663 N N . ILE A 1 206 ? -17.662 27.088 23.094 1.00 92.62 206 ILE A N 1
ATOM 1664 C CA . ILE A 1 206 ? -16.843 26.890 24.297 1.00 92.62 206 ILE A CA 1
ATOM 1665 C C . ILE A 1 206 ? -16.603 25.396 24.497 1.00 92.62 206 ILE A C 1
ATOM 1667 O O . ILE A 1 206 ? -15.463 24.964 24.684 1.00 92.62 206 ILE A O 1
ATOM 1671 N N . LEU A 1 207 ? -17.665 24.594 24.386 1.00 91.44 207 LEU A N 1
ATOM 1672 C CA . LEU A 1 207 ? -17.565 23.140 24.490 1.00 91.44 207 LEU A CA 1
ATOM 1673 C C . LEU A 1 207 ? -16.710 22.561 23.356 1.00 91.44 207 LEU A C 1
ATOM 1675 O O . LEU A 1 207 ? -15.875 21.685 23.585 1.00 91.44 207 LEU A O 1
ATOM 1679 N N . LYS A 1 208 ? -16.866 23.088 22.137 1.00 92.00 208 LYS A N 1
ATOM 1680 C CA . LYS A 1 208 ? -16.057 22.694 20.981 1.00 92.00 208 LYS A CA 1
ATOM 1681 C C . LYS A 1 208 ? -14.573 22.980 21.200 1.00 92.00 208 LYS A C 1
ATOM 1683 O O . LYS A 1 208 ? -13.746 22.127 20.878 1.00 92.00 208 LYS A O 1
ATOM 1688 N N . ASP A 1 209 ? -14.223 24.147 21.740 1.00 91.12 209 ASP A N 1
ATOM 1689 C CA . ASP A 1 209 ? -12.827 24.485 22.033 1.00 91.12 209 ASP A CA 1
ATOM 1690 C C . ASP A 1 209 ? -12.245 23.602 23.147 1.00 91.12 209 ASP A C 1
ATOM 1692 O O . ASP A 1 209 ? -11.154 23.050 22.992 1.00 91.12 209 ASP A O 1
ATOM 1696 N N . ALA A 1 210 ? -13.002 23.372 24.224 1.00 91.56 210 ALA A N 1
ATOM 1697 C CA . ALA A 1 210 ? -12.600 22.459 25.293 1.00 91.56 210 ALA A CA 1
ATOM 1698 C C . ALA A 1 210 ? -12.337 21.038 24.759 1.00 91.56 210 ALA A C 1
ATOM 1700 O O . ALA A 1 210 ? -11.278 20.462 25.020 1.00 91.56 210 ALA A O 1
ATOM 1701 N N . GLN A 1 211 ? -13.241 20.506 23.929 1.00 91.69 211 GLN A N 1
ATOM 1702 C CA . GLN A 1 211 ? -13.087 19.185 23.318 1.00 91.69 211 GLN A CA 1
ATOM 1703 C C . GLN A 1 211 ? -11.857 19.110 22.401 1.00 91.69 211 GLN A C 1
ATOM 1705 O O . GLN A 1 211 ? -11.116 18.126 22.433 1.00 91.69 211 GLN A O 1
ATOM 1710 N N . LYS A 1 212 ? -11.588 20.161 21.609 1.00 90.00 212 LYS A N 1
ATOM 1711 C CA . LYS A 1 212 ? -10.373 20.246 20.779 1.00 90.00 212 LYS A CA 1
ATOM 1712 C C . LYS A 1 212 ? -9.102 20.199 21.622 1.00 90.00 212 LYS A C 1
ATOM 1714 O O . LYS A 1 212 ? -8.163 19.502 21.240 1.00 90.00 212 LYS A O 1
ATOM 1719 N N . ARG A 1 213 ? -9.059 20.910 22.755 1.00 90.62 213 ARG A N 1
ATOM 1720 C CA . ARG A 1 213 ? -7.898 20.901 23.663 1.00 90.62 213 ARG A CA 1
ATOM 1721 C C . ARG A 1 213 ? -7.667 19.519 24.267 1.00 90.62 213 ARG A C 1
ATOM 1723 O O . ARG A 1 213 ? -6.528 19.062 24.280 1.00 90.62 213 ARG A O 1
ATOM 1730 N N . ILE A 1 214 ? -8.734 18.840 24.695 1.00 91.12 214 ILE A N 1
ATOM 1731 C CA . ILE A 1 214 ? -8.655 17.466 25.210 1.00 91.12 214 ILE A CA 1
ATOM 1732 C C . ILE A 1 214 ? -8.098 16.529 24.134 1.00 91.12 214 ILE A C 1
ATOM 1734 O O . ILE A 1 214 ? -7.136 15.810 24.382 1.00 91.12 214 ILE A O 1
ATOM 1738 N N . PHE A 1 215 ? -8.650 16.568 22.920 1.00 89.38 215 PHE A N 1
ATOM 1739 C CA . PHE A 1 215 ? -8.196 15.702 21.829 1.00 89.38 215 PHE A CA 1
ATOM 1740 C C . PHE A 1 215 ? -6.766 15.993 21.395 1.00 89.38 215 PHE A C 1
ATOM 1742 O O . PHE A 1 215 ? -6.021 15.056 21.135 1.00 89.38 215 PHE A O 1
ATOM 1749 N N . LYS A 1 216 ? -6.349 17.263 21.386 1.00 88.38 216 LYS A N 1
ATOM 1750 C CA . LYS A 1 216 ? -4.945 17.617 21.172 1.00 88.38 216 LYS A CA 1
ATOM 1751 C C . LYS A 1 216 ? -4.047 16.978 22.233 1.00 88.38 216 LYS A C 1
ATOM 1753 O O . LYS A 1 216 ? -3.067 16.346 21.867 1.00 88.38 216 LYS A O 1
ATOM 1758 N N . GLY A 1 217 ? -4.420 17.063 23.512 1.00 87.81 217 GLY A N 1
ATOM 1759 C CA . GLY A 1 217 ? -3.689 16.398 24.594 1.00 87.81 217 GLY A CA 1
ATOM 1760 C C . GLY A 1 217 ? -3.594 14.882 24.402 1.00 87.81 217 GLY A C 1
ATOM 1761 O O . GLY A 1 217 ? -2.513 14.319 24.528 1.00 87.81 217 GLY A O 1
ATOM 1762 N N . ILE A 1 218 ? -4.696 14.227 24.017 1.00 86.69 218 ILE A N 1
ATOM 1763 C CA . ILE A 1 218 ? -4.705 12.787 23.711 1.00 86.69 218 ILE A CA 1
ATOM 1764 C C . ILE A 1 218 ? -3.771 12.467 22.538 1.00 86.69 218 ILE A C 1
ATOM 1766 O O . ILE A 1 218 ? -3.017 11.504 22.621 1.00 86.69 218 ILE A O 1
ATOM 1770 N N . PHE A 1 219 ? -3.792 13.256 21.460 1.00 85.75 219 PHE A N 1
ATOM 1771 C CA . PHE A 1 219 ? -2.912 13.032 20.310 1.00 85.75 219 PHE A CA 1
ATOM 1772 C C . PHE A 1 219 ? -1.440 13.253 20.650 1.00 85.75 219 PHE A C 1
ATOM 1774 O O . PHE A 1 219 ? -0.616 12.454 20.223 1.00 85.75 219 PHE A O 1
ATOM 1781 N N . ASP A 1 220 ? -1.117 14.281 21.434 1.00 87.00 220 ASP A N 1
ATOM 1782 C CA . ASP A 1 220 ? 0.257 14.571 21.849 1.00 87.00 220 ASP A CA 1
ATOM 1783 C C . ASP A 1 220 ? 0.810 13.466 22.773 1.00 87.00 220 ASP A C 1
ATOM 1785 O O . ASP A 1 220 ? 1.988 13.119 22.681 1.00 87.00 220 ASP A O 1
ATOM 1789 N N . ILE A 1 221 ? -0.032 12.886 23.639 1.00 86.19 221 ILE A N 1
ATOM 1790 C CA . ILE A 1 221 ? 0.326 11.717 24.460 1.00 86.19 221 ILE A CA 1
ATOM 1791 C C . ILE A 1 221 ? 0.484 10.483 23.574 1.00 86.19 221 ILE A C 1
ATOM 1793 O O . ILE A 1 221 ? 1.504 9.807 23.645 1.00 86.19 221 ILE A O 1
ATOM 1797 N N . ALA A 1 222 ? -0.487 10.205 22.701 1.00 83.75 222 ALA A N 1
ATOM 1798 C CA . ALA A 1 222 ? -0.436 9.050 21.813 1.00 83.75 222 ALA A CA 1
ATOM 1799 C C . ALA A 1 222 ? 0.793 9.094 20.891 1.00 83.75 222 ALA A C 1
ATOM 1801 O O . ALA A 1 222 ? 1.423 8.075 20.669 1.00 83.75 222 ALA A O 1
ATOM 1802 N N . GLU A 1 223 ? 1.193 10.258 20.391 1.00 81.31 223 GLU A N 1
ATOM 1803 C CA . GLU A 1 223 ? 2.380 10.392 19.539 1.00 81.31 223 GLU A CA 1
ATOM 1804 C C . GLU A 1 223 ? 3.693 10.115 20.290 1.00 81.31 223 GLU A C 1
ATOM 1806 O O . GLU A 1 223 ? 4.651 9.628 19.695 1.00 81.31 223 GLU A O 1
ATOM 1811 N N . LYS A 1 224 ? 3.735 10.384 21.600 1.00 81.44 224 LYS A N 1
ATOM 1812 C CA . LYS A 1 224 ? 4.916 10.142 22.442 1.00 81.44 224 LYS A CA 1
ATOM 1813 C C . LYS A 1 224 ? 4.959 8.742 23.048 1.00 81.44 224 LYS A C 1
ATOM 1815 O O . LYS A 1 224 ? 6.044 8.199 23.226 1.00 81.44 224 LYS A O 1
ATOM 1820 N N . GLU A 1 225 ? 3.803 8.191 23.403 1.00 81.69 225 GLU A N 1
ATOM 1821 C CA . GLU A 1 225 ? 3.694 6.996 24.249 1.00 81.69 225 GLU A CA 1
ATOM 1822 C C . GLU A 1 225 ? 3.027 5.803 23.551 1.00 81.69 225 GLU A C 1
ATOM 1824 O O . GLU A 1 225 ? 3.109 4.684 24.057 1.00 81.69 225 GLU A O 1
ATOM 1829 N N . SER A 1 226 ? 2.376 5.991 22.394 1.00 73.00 226 SER A N 1
ATOM 1830 C CA . SER A 1 226 ? 1.731 4.877 21.690 1.00 73.00 226 SER A CA 1
ATOM 1831 C C . SER A 1 226 ? 2.771 3.900 21.162 1.00 73.00 226 SER A C 1
ATOM 1833 O O . SER A 1 226 ? 3.595 4.219 20.307 1.00 73.00 226 SER A O 1
ATOM 1835 N N . ASN A 1 227 ? 2.669 2.664 21.630 1.00 74.56 227 ASN A N 1
ATOM 1836 C CA . ASN A 1 227 ? 3.432 1.514 21.163 1.00 74.56 227 ASN A CA 1
ATOM 1837 C C . ASN A 1 227 ? 2.514 0.425 20.585 1.00 74.56 227 ASN A C 1
ATOM 1839 O O . ASN A 1 227 ? 2.916 -0.735 20.481 1.00 74.56 227 ASN A O 1
ATOM 1843 N N . VAL A 1 228 ? 1.269 0.776 20.244 1.00 81.19 228 VAL A N 1
ATOM 1844 C CA . VAL A 1 228 ? 0.296 -0.218 19.790 1.00 81.19 228 VAL A CA 1
ATOM 1845 C C . VAL A 1 228 ? 0.705 -0.738 18.408 1.00 81.19 228 VAL A C 1
ATOM 1847 O O . VAL A 1 228 ? 0.900 0.076 17.502 1.00 81.19 228 VAL A O 1
ATOM 1850 N N . PRO A 1 229 ? 0.842 -2.062 18.208 1.00 84.62 229 PRO A N 1
ATOM 1851 C CA . PRO A 1 229 ? 1.245 -2.591 16.918 1.00 84.62 229 PRO A CA 1
ATOM 1852 C C . PRO A 1 229 ? 0.071 -2.635 15.934 1.00 84.62 229 PRO A C 1
ATOM 1854 O O . PRO A 1 229 ? -1.069 -2.957 16.281 1.00 84.62 229 PRO A O 1
ATOM 1857 N N . VAL A 1 230 ? 0.385 -2.379 14.671 1.00 89.19 230 VAL A N 1
ATOM 1858 C CA . VAL A 1 230 ? -0.484 -2.591 13.516 1.00 89.19 230 VAL A CA 1
ATOM 1859 C C . VAL A 1 230 ? 0.180 -3.609 12.615 1.00 89.19 230 VAL A C 1
ATOM 1861 O O . VAL A 1 230 ? 1.351 -3.470 12.261 1.00 89.19 230 VAL A O 1
ATOM 1864 N N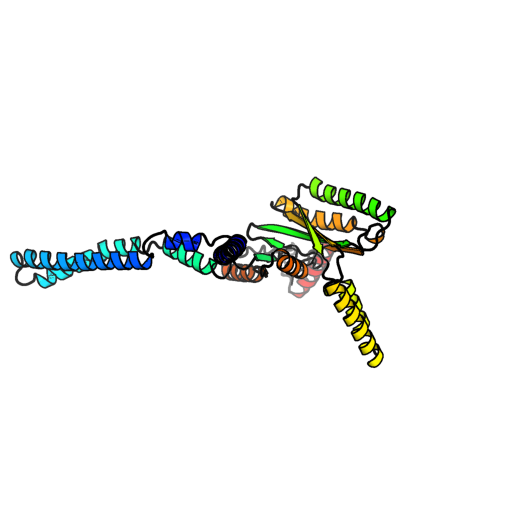 . MET A 1 231 ? -0.586 -4.622 12.236 1.00 90.75 231 MET A N 1
ATOM 1865 C CA . MET A 1 231 ? -0.162 -5.640 11.292 1.00 90.75 231 MET A CA 1
ATOM 1866 C C . MET A 1 231 ? -0.729 -5.313 9.914 1.00 90.75 231 MET A C 1
ATOM 1868 O O . MET A 1 231 ? -1.920 -5.038 9.766 1.00 90.75 231 MET A O 1
ATOM 1872 N N . TYR A 1 232 ? 0.129 -5.360 8.910 1.00 92.81 232 TYR A N 1
ATOM 1873 C CA . TYR A 1 232 ? -0.210 -5.238 7.506 1.00 92.81 232 TYR A CA 1
ATOM 1874 C C . TYR A 1 232 ? 0.092 -6.557 6.807 1.00 92.81 232 TYR A C 1
ATOM 1876 O O . TYR A 1 232 ? 1.171 -7.122 6.984 1.00 92.81 232 TYR A O 1
ATOM 1884 N N . ILE A 1 233 ? -0.848 -7.029 5.996 1.00 92.88 233 ILE A N 1
ATOM 1885 C CA . ILE A 1 233 ? -0.644 -8.163 5.097 1.00 92.88 233 ILE A CA 1
ATOM 1886 C C . ILE A 1 233 ? -0.726 -7.622 3.677 1.00 92.88 233 ILE A C 1
ATOM 1888 O O . ILE A 1 233 ? -1.781 -7.169 3.234 1.00 92.88 233 ILE A O 1
ATOM 1892 N N . MET A 1 234 ? 0.401 -7.655 2.976 1.00 92.81 234 MET A N 1
ATOM 1893 C CA . MET A 1 234 ? 0.469 -7.352 1.551 1.00 92.81 234 MET A CA 1
ATOM 1894 C C . MET A 1 234 ? 0.262 -8.645 0.777 1.00 92.81 234 MET A C 1
ATOM 1896 O O . MET A 1 234 ? 1.030 -9.585 0.962 1.00 92.81 234 MET A O 1
ATOM 1900 N N . ILE A 1 235 ? -0.760 -8.697 -0.069 1.00 93.06 235 ILE A N 1
ATOM 1901 C CA . ILE A 1 235 ? -1.088 -9.852 -0.908 1.00 93.06 235 ILE A CA 1
ATOM 1902 C C . ILE A 1 235 ? -0.732 -9.487 -2.344 1.00 93.06 235 ILE A C 1
ATOM 1904 O O . ILE A 1 235 ? -1.181 -8.450 -2.830 1.00 93.06 235 ILE A O 1
ATOM 1908 N N . PHE A 1 236 ? 0.062 -10.325 -3.008 1.00 90.44 236 PHE A N 1
ATOM 1909 C CA . PHE A 1 236 ? 0.573 -10.080 -4.353 1.00 90.44 236 PHE A CA 1
ATOM 1910 C C . PHE A 1 236 ? -0.063 -11.029 -5.370 1.00 90.44 236 PHE A C 1
ATOM 1912 O O . PHE A 1 236 ? -0.132 -12.240 -5.167 1.00 90.44 236 PHE A O 1
ATOM 1919 N N . ALA A 1 237 ? -0.454 -10.476 -6.510 1.00 89.44 237 ALA A N 1
ATOM 1920 C CA . ALA A 1 237 ? -0.907 -11.189 -7.690 1.00 89.44 237 ALA A CA 1
ATOM 1921 C C . ALA A 1 237 ? 0.103 -10.966 -8.823 1.00 89.44 237 ALA A C 1
ATOM 1923 O O . ALA A 1 237 ? 0.089 -9.947 -9.516 1.00 89.44 237 ALA A O 1
ATOM 1924 N N . THR A 1 238 ? 1.014 -11.925 -8.982 1.00 86.25 238 THR A N 1
ATOM 1925 C CA . THR A 1 238 ? 2.145 -11.845 -9.925 1.00 86.25 238 THR A CA 1
ATOM 1926 C C . THR A 1 238 ? 1.797 -12.320 -11.335 1.00 86.25 238 THR A C 1
ATOM 1928 O O . THR A 1 238 ? 2.447 -11.933 -12.299 1.00 86.25 238 THR A O 1
ATOM 1931 N N . THR A 1 239 ? 0.770 -13.161 -11.481 1.00 83.62 239 THR A N 1
ATOM 1932 C CA . THR A 1 239 ? 0.334 -13.714 -12.773 1.00 83.62 239 THR A CA 1
ATOM 1933 C C . THR A 1 239 ? -1.076 -13.249 -13.109 1.00 83.62 239 THR A C 1
ATOM 1935 O O . THR A 1 239 ? -1.849 -12.931 -12.209 1.00 83.62 239 THR A O 1
ATOM 1938 N N . GLN A 1 240 ? -1.445 -13.258 -14.394 1.00 78.69 240 GLN A N 1
ATOM 1939 C CA . GLN A 1 240 ? -2.777 -12.820 -14.830 1.00 78.69 240 GLN A CA 1
ATOM 1940 C C . GLN A 1 240 ? -3.913 -13.607 -14.157 1.00 78.69 240 GLN A C 1
ATOM 1942 O O . GLN A 1 240 ? -4.891 -13.013 -13.726 1.00 78.69 240 GLN A O 1
ATOM 1947 N N . ILE A 1 241 ? -3.740 -14.921 -13.980 1.00 82.25 241 ILE A N 1
ATOM 1948 C CA . ILE A 1 241 ? -4.721 -15.780 -13.296 1.00 82.25 241 ILE A CA 1
ATOM 1949 C C . ILE A 1 241 ? -4.927 -15.316 -11.847 1.00 82.25 241 ILE A C 1
ATOM 1951 O O . ILE A 1 241 ? -6.054 -15.230 -11.370 1.00 82.25 241 ILE A O 1
ATOM 1955 N N . LEU A 1 242 ? -3.841 -14.978 -11.144 1.00 84.94 242 LEU A N 1
ATOM 1956 C CA . LEU A 1 242 ? -3.929 -14.482 -9.770 1.00 84.94 242 LEU A CA 1
ATOM 1957 C C . LEU A 1 242 ? -4.535 -13.075 -9.698 1.00 84.94 242 LEU A C 1
ATOM 1959 O O . LEU A 1 242 ? -5.187 -12.761 -8.708 1.00 84.94 242 LEU A O 1
ATOM 1963 N N . LYS A 1 243 ? -4.347 -12.234 -10.723 1.00 84.06 243 LYS A N 1
ATOM 1964 C CA . LYS A 1 243 ? -4.978 -10.904 -10.784 1.00 84.06 243 LYS A CA 1
ATOM 1965 C C . LYS A 1 243 ? -6.498 -11.025 -10.842 1.00 84.06 243 LYS A C 1
ATOM 1967 O O . LYS A 1 243 ? -7.188 -10.374 -10.062 1.00 84.06 243 LYS A O 1
ATOM 1972 N N . ASP A 1 244 ? -7.003 -11.925 -11.682 1.00 82.75 244 ASP A N 1
ATOM 1973 C CA . ASP A 1 244 ? -8.442 -12.171 -11.816 1.00 82.75 244 ASP A CA 1
ATOM 1974 C C . ASP A 1 244 ? -9.052 -12.710 -10.499 1.00 82.75 244 ASP A C 1
ATOM 1976 O O . ASP A 1 244 ? -10.168 -12.348 -10.120 1.00 82.75 244 ASP A O 1
ATOM 1980 N N . GLU A 1 245 ? -8.293 -13.516 -9.746 1.00 86.44 245 GLU A N 1
ATOM 1981 C CA . GLU A 1 245 ? -8.703 -14.080 -8.449 1.00 86.44 245 GLU A CA 1
ATOM 1982 C C . GLU A 1 245 ? -8.534 -13.117 -7.255 1.00 86.44 245 GLU A C 1
ATOM 1984 O O . GLU A 1 245 ? -9.150 -13.319 -6.202 1.00 86.44 245 GLU A O 1
ATOM 1989 N N . LEU A 1 246 ? -7.727 -12.054 -7.383 1.00 87.25 246 LEU A N 1
ATOM 1990 C CA . LEU A 1 246 ? -7.358 -11.161 -6.273 1.00 87.25 246 LEU A CA 1
ATOM 1991 C C . LEU A 1 246 ? -8.589 -10.546 -5.606 1.00 87.25 246 LEU A C 1
ATOM 1993 O O . LEU A 1 246 ? -8.720 -10.551 -4.380 1.00 87.25 246 LEU A O 1
ATOM 1997 N N . TYR A 1 247 ? -9.544 -10.088 -6.411 1.00 86.19 247 TYR A N 1
ATOM 1998 C CA . TYR A 1 247 ? -10.801 -9.537 -5.909 1.00 86.19 247 TYR A CA 1
ATOM 1999 C C . TYR A 1 247 ? -11.650 -10.575 -5.163 1.00 86.19 247 TYR A C 1
ATOM 2001 O O . TYR A 1 247 ? -12.281 -10.269 -4.145 1.00 86.19 247 TYR A O 1
ATOM 2009 N N . GLY A 1 248 ? -11.645 -11.820 -5.647 1.00 86.38 248 GLY A N 1
ATOM 2010 C CA . GLY A 1 248 ? -12.311 -12.944 -4.998 1.00 86.38 248 GLY A CA 1
ATOM 2011 C C . GLY A 1 248 ? -11.736 -13.211 -3.608 1.00 86.38 248 GLY A C 1
ATOM 2012 O O . GLY A 1 248 ? -12.495 -13.381 -2.648 1.00 86.38 248 GLY A O 1
ATOM 2013 N N . ILE A 1 249 ? -10.407 -13.163 -3.469 1.00 88.94 249 ILE A N 1
ATOM 2014 C CA . ILE A 1 249 ? -9.733 -13.285 -2.170 1.00 88.94 249 ILE A CA 1
ATOM 2015 C C . ILE A 1 249 ? -10.111 -12.140 -1.241 1.00 88.94 249 ILE A C 1
ATOM 2017 O O . ILE A 1 249 ? -10.498 -12.405 -0.104 1.00 88.94 249 ILE A O 1
ATOM 2021 N N . ILE A 1 250 ? -10.048 -10.893 -1.715 1.00 89.62 250 ILE A N 1
ATOM 2022 C CA . ILE A 1 250 ? -10.392 -9.713 -0.909 1.00 89.62 250 ILE A CA 1
ATOM 2023 C C . ILE A 1 250 ? -11.788 -9.876 -0.296 1.00 89.62 250 ILE A C 1
ATOM 2025 O O . ILE A 1 250 ? -11.951 -9.730 0.914 1.00 89.62 250 ILE A O 1
ATOM 2029 N N . LYS A 1 251 ? -12.785 -10.282 -1.094 1.00 87.62 251 LYS A N 1
ATOM 2030 C CA . LYS A 1 251 ? -14.154 -10.520 -0.605 1.00 87.62 251 LYS A CA 1
ATOM 2031 C C . LYS A 1 251 ? -14.265 -11.687 0.372 1.00 87.62 251 LYS A C 1
ATOM 2033 O O . LYS A 1 251 ? -15.022 -11.610 1.339 1.00 87.62 251 LYS A O 1
ATOM 2038 N N . ARG A 1 252 ? -13.545 -12.787 0.128 1.00 88.44 252 ARG A N 1
ATOM 2039 C CA . ARG A 1 252 ? -13.539 -13.952 1.032 1.00 88.44 252 ARG A CA 1
ATOM 2040 C C . ARG A 1 252 ? -12.928 -13.601 2.381 1.00 88.44 252 ARG A C 1
ATOM 2042 O O . ARG A 1 252 ? -13.492 -13.976 3.406 1.00 88.44 252 ARG A O 1
ATOM 2049 N N . LEU A 1 253 ? -11.816 -12.875 2.366 1.00 88.81 253 LEU A N 1
ATOM 2050 C CA . LEU A 1 253 ? -11.151 -12.392 3.565 1.00 88.81 253 LEU A CA 1
ATOM 2051 C C . LEU A 1 253 ? -12.036 -11.383 4.302 1.00 88.81 253 LEU A C 1
ATOM 2053 O O . LEU A 1 253 ? -12.265 -11.546 5.493 1.00 88.81 253 LEU A O 1
ATOM 2057 N N . GLU A 1 254 ? -12.641 -10.420 3.604 1.00 85.75 254 GLU A N 1
ATOM 2058 C CA . GLU A 1 254 ? -13.573 -9.469 4.219 1.00 85.75 254 GLU A CA 1
ATOM 2059 C C . GLU A 1 254 ? -14.758 -10.151 4.909 1.00 85.75 254 GLU A C 1
ATOM 2061 O O . GLU A 1 254 ? -15.100 -9.799 6.034 1.00 85.75 254 GLU A O 1
ATOM 2066 N N . LYS A 1 255 ? -15.349 -11.172 4.280 1.00 84.50 255 LYS A N 1
ATOM 2067 C CA . LYS A 1 255 ? -16.415 -11.961 4.907 1.00 84.50 255 LYS A CA 1
ATOM 2068 C C . LYS A 1 255 ? -15.921 -12.751 6.124 1.00 84.50 255 LYS A C 1
ATOM 2070 O O . LYS A 1 255 ? -16.717 -13.056 7.010 1.00 84.50 255 LYS A O 1
ATOM 2075 N N . HIS A 1 256 ? -14.646 -13.134 6.141 1.00 81.94 256 HIS A N 1
ATOM 2076 C CA . HIS A 1 256 ? -14.045 -13.843 7.262 1.00 81.94 256 HIS A CA 1
ATOM 2077 C C . HIS A 1 256 ? -13.842 -12.903 8.457 1.00 81.94 256 HIS A C 1
ATOM 2079 O O . HIS A 1 256 ? -14.169 -13.293 9.574 1.00 81.94 256 HIS A O 1
ATOM 2085 N N . TYR A 1 257 ? -13.375 -11.667 8.236 1.00 76.06 257 TYR A N 1
ATOM 2086 C CA . TYR A 1 257 ? -13.071 -10.705 9.300 1.00 76.06 257 TYR A CA 1
ATOM 2087 C C . TYR A 1 257 ? -14.301 -10.337 10.148 1.00 76.06 257 TYR A C 1
ATOM 2089 O O . TYR A 1 257 ? -15.181 -9.595 9.722 1.00 76.06 257 TYR A O 1
ATOM 2097 N N . ASN A 1 258 ? -14.309 -10.798 11.405 1.00 69.75 258 ASN A N 1
ATOM 2098 C CA . ASN A 1 258 ? -15.190 -10.293 12.457 1.00 69.75 258 ASN A CA 1
ATOM 2099 C C . ASN A 1 258 ? -14.352 -9.782 13.638 1.00 69.75 258 ASN A C 1
ATOM 2101 O O . ASN A 1 258 ? -13.915 -10.553 14.495 1.00 69.75 258 ASN A O 1
ATOM 2105 N N . ALA A 1 259 ? -14.127 -8.467 13.677 1.00 62.91 259 ALA A N 1
ATOM 2106 C CA . ALA A 1 259 ? -13.254 -7.829 14.659 1.00 62.91 259 ALA A CA 1
ATOM 2107 C C . ALA A 1 259 ? -13.703 -8.068 16.115 1.00 62.91 259 ALA A C 1
ATOM 2109 O O . ALA A 1 259 ? -12.858 -8.239 16.994 1.00 62.91 259 ALA A O 1
ATOM 2110 N N . GLU A 1 260 ? -15.012 -8.174 16.382 1.00 69.69 260 GLU A N 1
ATOM 2111 C CA . GLU A 1 260 ? -15.562 -8.246 17.746 1.00 69.69 260 GLU A CA 1
ATOM 2112 C C . GLU A 1 260 ? -15.039 -9.448 18.551 1.00 69.69 260 GLU A C 1
ATOM 2114 O O . GLU A 1 260 ? -14.806 -9.344 19.762 1.00 69.69 260 GLU A O 1
ATOM 2119 N N . GLN A 1 261 ? -14.786 -10.568 17.868 1.00 78.25 261 GLN A N 1
ATOM 2120 C CA . GLN A 1 261 ? -14.332 -11.827 18.468 1.00 78.25 261 GLN A CA 1
ATOM 2121 C C . GLN A 1 261 ? -12.806 -11.939 18.598 1.00 78.25 261 GLN A C 1
ATOM 2123 O O . GLN A 1 261 ? -12.313 -12.875 19.231 1.00 78.25 261 GLN A O 1
ATOM 2128 N N . THR A 1 262 ? -12.066 -10.985 18.032 1.00 84.56 262 THR A N 1
ATOM 2129 C CA . THR A 1 262 ? -10.597 -10.979 17.983 1.00 84.56 262 THR A CA 1
ATOM 2130 C C . THR A 1 262 ? -10.006 -9.886 18.879 1.00 84.56 262 THR A C 1
ATOM 2132 O O . THR A 1 262 ? -10.724 -9.113 19.527 1.00 84.56 262 THR A O 1
ATOM 2135 N N . CYS A 1 263 ? -8.678 -9.830 18.934 1.00 85.62 263 CYS A N 1
ATOM 2136 C CA . CYS A 1 263 ? -7.908 -8.748 19.546 1.00 85.62 263 CYS A CA 1
ATOM 2137 C C . CYS A 1 263 ? -7.767 -7.536 18.623 1.00 85.62 263 CYS A C 1
ATOM 2139 O O . CYS A 1 263 ? -7.167 -6.538 19.019 1.00 85.62 263 CYS A O 1
ATOM 2141 N N . TYR A 1 264 ? -8.263 -7.613 17.388 1.00 87.25 264 TYR A N 1
ATOM 2142 C CA . TYR A 1 264 ? -8.217 -6.497 16.461 1.00 87.25 264 TYR A CA 1
ATOM 2143 C C . TYR A 1 264 ? -9.348 -5.519 16.764 1.00 87.25 264 TYR A C 1
ATOM 2145 O O . TYR A 1 264 ? -10.506 -5.909 16.895 1.00 87.25 264 TYR A O 1
ATOM 2153 N N . ARG A 1 265 ? -9.011 -4.231 16.869 1.00 83.12 265 ARG A N 1
ATOM 2154 C CA . ARG A 1 265 ? -10.013 -3.162 16.995 1.00 83.12 265 ARG A CA 1
ATOM 2155 C C . ARG A 1 265 ? -10.631 -2.798 15.646 1.00 83.12 265 ARG A C 1
ATOM 2157 O O . ARG A 1 265 ? -11.743 -2.292 15.599 1.00 83.12 265 ARG A O 1
ATOM 2164 N N . ASP A 1 266 ? -9.855 -2.982 14.583 1.00 85.50 266 ASP A N 1
ATOM 2165 C CA . ASP A 1 266 ? -10.155 -2.529 13.232 1.00 85.50 266 ASP A CA 1
ATOM 2166 C C . ASP A 1 266 ? -9.408 -3.425 12.244 1.00 85.50 266 ASP A C 1
ATOM 2168 O O . ASP A 1 266 ? -8.213 -3.693 12.424 1.00 85.50 266 ASP A O 1
ATOM 2172 N N . ILE A 1 267 ? -10.128 -3.904 11.231 1.00 87.81 267 ILE A N 1
ATOM 2173 C CA . ILE A 1 267 ? -9.591 -4.722 10.149 1.00 87.81 267 ILE A CA 1
ATOM 2174 C C . ILE A 1 267 ? -10.173 -4.206 8.843 1.00 87.81 267 ILE A C 1
ATOM 2176 O O . ILE A 1 267 ? -11.390 -4.207 8.656 1.00 87.81 267 ILE A O 1
ATOM 2180 N N . LYS A 1 268 ? -9.304 -3.753 7.942 1.00 88.19 268 LYS A N 1
ATOM 2181 C CA . LYS A 1 268 ? -9.725 -3.053 6.731 1.00 88.19 268 LYS A CA 1
ATOM 2182 C C . LYS A 1 268 ? -8.700 -3.219 5.618 1.00 88.19 268 LYS A C 1
ATOM 2184 O O . LYS A 1 268 ? -7.497 -3.126 5.850 1.00 88.19 268 LYS A O 1
ATOM 2189 N N . PHE A 1 269 ? -9.182 -3.411 4.394 1.00 90.31 269 PHE A N 1
ATOM 2190 C CA . PHE A 1 269 ? -8.360 -3.246 3.198 1.00 90.31 269 PHE A CA 1
ATOM 2191 C C . PHE A 1 269 ? -8.143 -1.762 2.917 1.00 90.31 269 PHE A C 1
ATOM 2193 O O . PHE A 1 269 ? -9.095 -0.982 2.907 1.00 90.31 269 PHE A O 1
ATOM 2200 N N . LEU A 1 270 ? -6.887 -1.381 2.709 1.00 88.69 270 LEU A N 1
ATOM 2201 C CA . LEU A 1 270 ? -6.524 0.005 2.453 1.00 88.69 270 LEU A CA 1
ATOM 2202 C C . LEU A 1 270 ? -7.098 0.474 1.115 1.00 88.69 270 LEU A C 1
ATOM 2204 O O . LEU A 1 270 ? -7.095 -0.270 0.133 1.00 88.69 270 LEU A O 1
ATOM 2208 N N . ASN A 1 271 ? -7.560 1.720 1.070 1.00 86.38 271 ASN A N 1
ATOM 2209 C CA . ASN A 1 271 ? -7.865 2.389 -0.191 1.00 86.38 271 ASN A CA 1
ATOM 2210 C C . ASN A 1 271 ? -6.573 2.887 -0.878 1.00 86.38 271 ASN A C 1
ATOM 2212 O O . ASN A 1 271 ? -5.483 2.831 -0.309 1.00 86.38 271 ASN A O 1
ATOM 2216 N N . ASN A 1 272 ? -6.678 3.397 -2.107 1.00 79.94 272 ASN A N 1
ATOM 2217 C CA . ASN A 1 272 ? -5.505 3.840 -2.875 1.00 79.94 272 ASN A CA 1
ATOM 2218 C C . ASN A 1 272 ? -4.679 4.937 -2.180 1.00 79.94 272 ASN A C 1
ATOM 2220 O O . ASN A 1 272 ? -3.458 4.964 -2.328 1.00 79.94 272 ASN A O 1
ATOM 2224 N N . ASP A 1 273 ? -5.322 5.840 -1.439 1.00 80.25 273 ASP A N 1
ATOM 2225 C CA . ASP A 1 273 ? -4.632 6.930 -0.743 1.00 80.25 273 ASP A CA 1
ATOM 2226 C C . ASP A 1 273 ? -3.915 6.420 0.520 1.00 80.25 273 ASP A C 1
ATOM 2228 O O . ASP A 1 273 ? -2.757 6.756 0.758 1.00 80.25 273 ASP A O 1
ATOM 2232 N N . GLU A 1 274 ? -4.550 5.520 1.273 1.00 84.00 274 GLU A N 1
ATOM 2233 C CA . GLU A 1 274 ? -3.959 4.844 2.430 1.00 84.00 274 GLU A CA 1
ATOM 2234 C C . GLU A 1 274 ? -2.792 3.929 2.018 1.00 84.00 274 GLU A C 1
ATOM 2236 O O . GLU A 1 274 ? -1.806 3.827 2.747 1.00 84.00 274 GLU A O 1
ATOM 2241 N N . ILE A 1 275 ? -2.861 3.276 0.848 1.00 84.88 275 ILE A N 1
ATOM 2242 C CA . ILE A 1 275 ? -1.748 2.476 0.309 1.00 84.88 275 ILE A CA 1
ATOM 2243 C C . ILE A 1 275 ? -0.544 3.369 -0.001 1.00 84.88 275 ILE A C 1
ATOM 2245 O O . ILE A 1 275 ? 0.584 3.010 0.332 1.00 84.88 275 ILE A O 1
ATOM 2249 N N . LEU A 1 276 ? -0.766 4.537 -0.612 1.00 79.50 276 LEU A N 1
ATOM 2250 C CA . LEU A 1 276 ? 0.302 5.501 -0.885 1.00 79.50 276 LEU A CA 1
ATOM 2251 C C . LEU A 1 276 ? 0.998 5.947 0.402 1.00 79.50 276 LEU A C 1
ATOM 2253 O O . LEU A 1 276 ? 2.227 5.956 0.467 1.00 79.50 276 LEU A O 1
ATOM 2257 N N . GLU A 1 277 ? 0.222 6.305 1.423 1.00 80.44 277 GLU A N 1
ATOM 2258 C CA . GLU A 1 277 ? 0.747 6.720 2.723 1.00 80.44 277 GLU A CA 1
ATOM 2259 C C . GLU A 1 277 ? 1.501 5.582 3.421 1.00 80.44 277 GLU A C 1
ATOM 2261 O O . GLU A 1 277 ? 2.618 5.783 3.900 1.00 80.44 277 GLU A O 1
ATOM 2266 N N . PHE A 1 278 ? 0.958 4.360 3.386 1.00 84.31 278 PHE A N 1
ATOM 2267 C CA . PHE A 1 278 ? 1.642 3.167 3.879 1.00 84.31 278 PHE A CA 1
ATOM 2268 C C . PHE A 1 278 ? 2.994 2.959 3.189 1.00 84.31 278 PHE A C 1
ATOM 2270 O O . PHE A 1 278 ? 4.006 2.786 3.867 1.00 84.31 278 PHE A O 1
ATOM 2277 N N . LEU A 1 279 ? 3.040 3.012 1.855 1.00 80.94 279 LEU A N 1
ATOM 2278 C CA . LEU A 1 279 ? 4.272 2.814 1.092 1.00 80.94 279 LEU A CA 1
ATOM 2279 C C . LEU A 1 279 ? 5.306 3.908 1.387 1.00 80.94 279 LEU A C 1
ATOM 2281 O O . LEU A 1 279 ? 6.478 3.586 1.582 1.00 80.94 279 LEU A O 1
ATOM 2285 N N . ARG A 1 280 ? 4.882 5.174 1.507 1.00 76.56 280 ARG A N 1
ATOM 2286 C CA . ARG A 1 280 ? 5.756 6.286 1.927 1.00 76.56 280 ARG A CA 1
ATOM 2287 C C . ARG A 1 280 ? 6.327 6.048 3.319 1.00 76.56 280 ARG A C 1
ATOM 2289 O O . ARG A 1 280 ? 7.526 6.206 3.540 1.00 76.56 280 ARG A O 1
ATOM 2296 N N . ASN A 1 281 ? 5.485 5.622 4.255 1.00 77.06 281 ASN A N 1
ATOM 2297 C CA . ASN A 1 281 ? 5.887 5.391 5.636 1.00 77.06 281 ASN A CA 1
ATOM 2298 C C . ASN A 1 281 ? 6.794 4.166 5.792 1.00 77.06 281 ASN A C 1
ATOM 2300 O O . ASN A 1 281 ? 7.727 4.224 6.599 1.00 77.06 281 ASN A O 1
ATOM 2304 N N . TYR A 1 282 ? 6.543 3.097 5.034 1.00 79.00 282 TYR A N 1
ATOM 2305 C CA . TYR A 1 282 ? 7.282 1.839 5.103 1.00 79.00 282 TYR A CA 1
ATOM 2306 C C . TYR A 1 282 ? 8.610 1.892 4.340 1.00 79.00 282 TYR A C 1
ATOM 2308 O O . TYR A 1 282 ? 9.651 1.582 4.914 1.00 79.00 282 TYR A O 1
ATOM 2316 N N . TYR A 1 283 ? 8.596 2.324 3.075 1.00 72.31 283 TYR A N 1
ATOM 2317 C CA . TYR A 1 283 ? 9.804 2.389 2.245 1.00 72.31 283 TYR A CA 1
ATOM 2318 C C . TYR A 1 283 ? 10.615 3.672 2.451 1.00 72.31 283 TYR A C 1
ATOM 2320 O O . TYR A 1 283 ? 11.760 3.724 2.014 1.00 72.31 283 TYR A O 1
ATOM 2328 N N . LYS A 1 284 ? 10.058 4.695 3.119 1.00 67.38 284 LYS A N 1
ATOM 2329 C CA . LYS A 1 284 ? 10.678 6.027 3.280 1.00 67.38 284 LYS A CA 1
ATOM 2330 C C . LYS A 1 284 ? 11.047 6.688 1.945 1.00 67.38 284 LYS A C 1
ATOM 2332 O O . LYS A 1 284 ? 11.959 7.506 1.888 1.00 67.38 284 LYS A O 1
ATOM 2337 N N . LEU A 1 285 ? 10.316 6.342 0.887 1.00 63.66 285 LEU A N 1
ATOM 2338 C CA . LEU A 1 285 ? 10.460 6.894 -0.456 1.00 63.66 285 LEU A CA 1
ATOM 2339 C C . LEU A 1 285 ? 9.223 7.714 -0.803 1.00 63.66 285 LEU A C 1
ATOM 2341 O O . LEU A 1 285 ? 8.109 7.387 -0.380 1.00 63.66 285 LEU A O 1
ATOM 2345 N N . GLU A 1 286 ? 9.399 8.763 -1.601 1.00 58.69 286 GLU A N 1
ATOM 2346 C CA . GLU A 1 286 ? 8.247 9.418 -2.205 1.00 58.69 286 GLU A CA 1
ATOM 2347 C C . GLU A 1 286 ? 7.613 8.452 -3.216 1.00 58.69 286 GLU A C 1
ATOM 2349 O O . GLU A 1 286 ? 8.291 7.795 -3.999 1.00 58.69 286 GLU A O 1
ATOM 2354 N N . VAL A 1 287 ? 6.293 8.305 -3.171 1.00 60.53 287 VAL A N 1
ATOM 2355 C CA . VAL A 1 287 ? 5.568 7.395 -4.069 1.00 60.53 287 VAL A CA 1
ATOM 2356 C C . VAL A 1 287 ? 4.899 8.237 -5.142 1.00 60.53 287 VAL A C 1
ATOM 2358 O O . VAL A 1 287 ? 4.142 9.159 -4.806 1.00 60.53 287 VAL A O 1
ATOM 2361 N N . MET A 1 288 ? 5.190 7.932 -6.408 1.00 56.94 288 MET A N 1
ATOM 2362 C CA . MET A 1 288 ? 4.657 8.649 -7.564 1.00 56.94 288 MET A CA 1
ATOM 2363 C C . MET A 1 288 ? 3.576 7.818 -8.257 1.00 56.94 288 MET A C 1
ATOM 2365 O O . MET A 1 288 ? 3.815 6.686 -8.675 1.00 56.94 288 MET A O 1
ATOM 2369 N N . ASP A 1 289 ? 2.384 8.403 -8.381 1.00 60.56 289 ASP A N 1
ATOM 2370 C CA . ASP A 1 289 ? 1.260 7.820 -9.113 1.00 60.56 289 ASP A CA 1
ATOM 2371 C C . ASP A 1 289 ? 1.444 8.049 -10.623 1.00 60.56 289 ASP A C 1
ATOM 2373 O O . ASP A 1 289 ? 1.308 9.168 -11.124 1.00 60.56 289 ASP A O 1
ATOM 2377 N N . MET A 1 290 ? 1.756 6.976 -11.349 1.00 62.31 290 MET A N 1
ATOM 2378 C CA . MET A 1 290 ? 2.033 7.001 -12.790 1.00 62.31 290 MET A CA 1
ATOM 2379 C C . MET A 1 290 ? 0.790 6.701 -13.646 1.00 62.31 290 MET A C 1
ATOM 2381 O O . MET A 1 290 ? 0.854 6.709 -14.878 1.00 62.31 290 MET A O 1
ATOM 2385 N N . SER A 1 291 ? -0.369 6.467 -13.029 1.00 58.84 291 SER A N 1
ATOM 2386 C CA . SER A 1 291 ? -1.611 6.083 -13.730 1.00 58.84 291 SER A CA 1
ATOM 2387 C C . SER A 1 291 ? -2.093 7.158 -14.696 1.00 58.84 291 SER A C 1
ATOM 2389 O O . SER A 1 291 ? -2.561 6.860 -15.798 1.00 58.84 291 SER A O 1
ATOM 2391 N N . LEU A 1 292 ? -1.939 8.423 -14.290 1.00 55.22 292 LEU A N 1
ATOM 2392 C CA . LEU A 1 292 ? -2.281 9.600 -15.092 1.00 55.22 292 LEU A CA 1
ATOM 2393 C C . LEU A 1 292 ? -1.354 9.774 -16.301 1.00 55.22 292 LEU A C 1
ATOM 2395 O O . LEU A 1 292 ? -1.743 10.369 -17.306 1.00 55.22 292 LEU A O 1
ATOM 2399 N N . LEU A 1 293 ? -0.124 9.260 -16.215 1.00 49.91 293 LEU A N 1
ATOM 2400 C CA . LEU A 1 293 ? 0.817 9.274 -17.328 1.00 49.91 293 LEU A CA 1
ATOM 2401 C C . LEU A 1 293 ? 0.465 8.185 -18.332 1.00 49.91 293 LEU A C 1
ATOM 2403 O O . LEU A 1 293 ? 0.335 8.516 -19.505 1.00 49.91 293 LEU A O 1
ATOM 2407 N N . ARG A 1 294 ? 0.170 6.955 -17.878 1.00 50.75 294 ARG A N 1
ATOM 2408 C CA . ARG A 1 294 ? -0.350 5.891 -18.757 1.00 50.75 294 ARG A CA 1
ATOM 2409 C C . ARG A 1 294 ? -1.569 6.365 -19.536 1.00 50.75 294 ARG A C 1
ATOM 2411 O O . ARG A 1 294 ? -1.559 6.271 -20.750 1.00 50.75 294 ARG A O 1
ATOM 2418 N N . THR A 1 295 ? -2.572 6.947 -18.875 1.00 49.16 295 THR A N 1
ATOM 2419 C CA . THR A 1 295 ? -3.780 7.440 -19.567 1.00 49.16 295 THR A CA 1
ATOM 2420 C C . THR A 1 295 ? -3.465 8.482 -20.636 1.00 49.16 295 THR A C 1
ATOM 2422 O O . THR A 1 295 ? -4.053 8.424 -21.711 1.00 49.16 295 THR A O 1
ATOM 2425 N N . LYS A 1 296 ? -2.518 9.397 -20.396 1.00 44.00 296 LYS A N 1
ATOM 2426 C CA . LYS A 1 296 ? -2.074 10.365 -21.413 1.00 44.00 296 LYS A CA 1
ATOM 2427 C C . LYS A 1 296 ? -1.323 9.703 -22.569 1.00 44.00 296 LYS A C 1
ATOM 2429 O O . LYS A 1 296 ? -1.531 10.101 -23.712 1.00 44.00 296 LYS A O 1
ATOM 2434 N N . THR A 1 297 ? -0.488 8.700 -22.304 1.00 46.34 297 THR A N 1
ATOM 2435 C CA . THR A 1 297 ? 0.206 7.948 -23.358 1.00 46.34 297 THR A CA 1
ATOM 2436 C C . THR A 1 297 ? -0.786 7.135 -24.186 1.00 46.34 297 THR A C 1
ATOM 2438 O O . THR A 1 297 ? -0.756 7.223 -25.408 1.00 46.34 297 THR A O 1
ATOM 2441 N N . THR A 1 298 ? -1.742 6.451 -23.547 1.00 45.12 298 THR A N 1
ATOM 2442 C CA . THR A 1 298 ? -2.810 5.724 -24.244 1.00 45.12 298 THR A CA 1
ATOM 2443 C C . THR A 1 298 ? -3.693 6.677 -25.048 1.00 45.12 298 THR A C 1
ATOM 2445 O O . THR A 1 298 ? -4.008 6.373 -26.187 1.00 45.12 298 THR A O 1
ATOM 2448 N N . LEU A 1 299 ? -4.048 7.857 -24.518 1.00 44.09 299 LEU A N 1
ATOM 2449 C CA . LEU A 1 299 ? -4.806 8.886 -25.251 1.00 44.09 299 LEU A CA 1
ATOM 2450 C C . LEU A 1 299 ? -4.052 9.419 -26.477 1.00 44.09 299 LEU A C 1
ATOM 2452 O O . LEU A 1 299 ? -4.676 9.677 -27.503 1.00 44.09 299 LEU A O 1
ATOM 2456 N N . ASN A 1 300 ? -2.726 9.537 -26.401 1.00 45.19 300 ASN A N 1
ATOM 2457 C CA . ASN A 1 300 ? -1.898 9.905 -27.550 1.00 45.19 300 ASN A CA 1
ATOM 2458 C C . ASN A 1 300 ? -1.748 8.749 -28.562 1.00 45.19 300 ASN A C 1
ATOM 2460 O O . ASN A 1 300 ? -1.612 9.007 -29.757 1.00 45.19 300 ASN A O 1
ATOM 2464 N N . ASP A 1 301 ? -1.854 7.491 -28.120 1.00 43.00 301 ASP A N 1
ATOM 2465 C CA . ASP A 1 301 ? -1.904 6.299 -28.982 1.00 43.00 301 ASP A CA 1
ATOM 2466 C C . ASP A 1 301 ? -3.307 5.996 -29.553 1.00 43.00 301 ASP A C 1
ATOM 2468 O O . ASP A 1 301 ? -3.422 5.258 -30.534 1.00 43.00 301 ASP A O 1
ATOM 2472 N N . ILE A 1 302 ? -4.378 6.621 -29.038 1.00 45.38 302 ILE A N 1
ATOM 2473 C CA . ILE A 1 302 ? -5.765 6.543 -29.562 1.00 45.38 302 ILE A CA 1
ATOM 2474 C C . ILE A 1 302 ? -5.923 7.259 -30.928 1.00 45.38 302 ILE A C 1
ATOM 2476 O O . ILE A 1 302 ? -7.004 7.312 -31.511 1.00 45.38 302 ILE A O 1
ATOM 2480 N N . GLY A 1 303 ? -4.825 7.709 -31.544 1.00 44.41 303 GLY A N 1
ATOM 2481 C CA . GLY A 1 303 ? -4.759 7.865 -33.002 1.00 44.41 303 GLY A CA 1
ATOM 2482 C C . GLY A 1 303 ? -4.885 6.534 -33.767 1.00 44.41 303 GLY A C 1
ATOM 2483 O O . GLY A 1 303 ? -5.106 6.543 -34.979 1.00 44.41 303 GLY A O 1
ATOM 2484 N N . LYS A 1 304 ? -4.769 5.381 -33.089 1.00 45.47 304 LYS A N 1
ATOM 2485 C CA . LYS A 1 304 ? -5.024 4.050 -33.653 1.00 45.47 304 LYS A CA 1
ATOM 2486 C C . LYS A 1 304 ? -6.399 3.545 -33.223 1.00 45.47 304 LYS A C 1
ATOM 2488 O O . LYS A 1 304 ? -6.712 3.445 -32.043 1.00 45.47 304 LYS A O 1
ATOM 2493 N N . SER A 1 305 ? -7.207 3.242 -34.235 1.00 46.25 305 SER A N 1
ATOM 2494 C CA . SER A 1 305 ? -8.595 2.784 -34.178 1.00 46.25 305 SER A CA 1
ATOM 2495 C C . SER A 1 305 ? -8.914 1.870 -32.990 1.00 46.25 305 SER A C 1
ATOM 2497 O O . SER A 1 305 ? -8.498 0.711 -32.960 1.00 46.25 305 SER A O 1
ATOM 2499 N N . VAL A 1 306 ? -9.745 2.352 -32.068 1.00 40.28 306 VAL A N 1
ATOM 2500 C CA . VAL A 1 306 ? -10.501 1.474 -31.172 1.00 40.28 306 VAL A CA 1
ATOM 2501 C C . VAL A 1 306 ? -11.548 0.766 -32.033 1.00 40.28 306 VAL A C 1
ATOM 2503 O O . VAL A 1 306 ? -12.381 1.424 -32.662 1.00 40.28 306 VAL A O 1
ATOM 2506 N N . SER A 1 307 ? -11.498 -0.565 -32.114 1.00 40.22 307 SER A N 1
ATOM 2507 C CA . SER A 1 307 ? -12.547 -1.347 -32.772 1.00 40.22 307 SER A CA 1
ATOM 2508 C C . SER A 1 307 ? -13.833 -1.219 -31.957 1.00 40.22 307 SER A C 1
ATOM 2510 O O . SER A 1 307 ? -14.014 -1.886 -30.942 1.00 40.22 307 SER A O 1
ATOM 2512 N N . CYS A 1 308 ? -14.713 -0.321 -32.381 1.00 38.62 308 CYS A N 1
ATOM 2513 C CA . CYS A 1 308 ? -16.052 -0.212 -31.829 1.00 38.62 308 CYS A CA 1
ATOM 2514 C C . CYS A 1 308 ? -16.940 -1.229 -32.556 1.00 38.62 308 CYS A C 1
ATOM 2516 O O . CYS A 1 308 ? -17.189 -1.089 -33.756 1.00 38.62 308 CYS A O 1
ATOM 2518 N N . GLU A 1 309 ? -17.399 -2.269 -31.858 1.00 37.94 309 GLU A N 1
ATOM 2519 C CA . GLU A 1 309 ? -18.428 -3.165 -32.388 1.00 37.94 309 GLU A CA 1
ATOM 2520 C C . GLU A 1 309 ? -19.774 -2.436 -32.367 1.00 37.94 309 GLU A C 1
ATOM 2522 O O . GLU A 1 309 ? -20.491 -2.382 -31.367 1.00 37.94 309 GLU A O 1
ATOM 2527 N N . VAL A 1 310 ? -20.116 -1.817 -33.496 1.00 43.16 310 VAL A N 1
ATOM 2528 C CA . VAL A 1 310 ? -21.426 -1.197 -33.689 1.00 43.16 310 VAL A CA 1
ATOM 2529 C C . VAL A 1 310 ? -22.438 -2.304 -33.981 1.00 43.16 310 VAL A C 1
ATOM 2531 O O . VAL A 1 310 ? -22.583 -2.756 -35.117 1.00 43.16 310 VAL A O 1
ATOM 2534 N N . LEU A 1 311 ? -23.165 -2.740 -32.951 1.00 39.88 311 LEU A N 1
ATOM 2535 C CA . LEU A 1 311 ? -24.306 -3.645 -33.095 1.00 39.88 311 LEU A CA 1
ATOM 2536 C C . LEU A 1 311 ? -25.434 -2.946 -33.866 1.00 39.88 311 LEU A C 1
ATOM 2538 O O . LEU A 1 311 ? -26.208 -2.157 -33.321 1.00 39.88 311 LEU A O 1
ATOM 2542 N N . ARG A 1 312 ? -25.535 -3.241 -35.164 1.00 43.38 312 ARG A N 1
ATOM 2543 C CA . ARG A 1 312 ? -26.621 -2.757 -36.019 1.00 43.38 312 ARG A CA 1
ATOM 2544 C C . ARG A 1 312 ? -27.815 -3.701 -35.891 1.00 43.38 312 ARG A C 1
ATOM 2546 O O . ARG A 1 312 ? -27.819 -4.796 -36.443 1.00 43.38 312 ARG A O 1
ATOM 2553 N N . ILE A 1 313 ? -28.824 -3.280 -35.134 1.00 50.56 313 ILE A N 1
ATOM 2554 C CA . ILE A 1 313 ? -30.058 -4.049 -34.945 1.00 50.56 313 ILE A CA 1
ATOM 2555 C C . ILE A 1 313 ? -30.923 -3.892 -36.200 1.00 50.56 313 ILE A C 1
ATOM 2557 O O . ILE A 1 313 ? -31.456 -2.815 -36.466 1.00 50.56 313 ILE A O 1
ATOM 2561 N N . TYR A 1 314 ? -31.067 -4.965 -36.976 1.00 45.84 314 TYR A N 1
ATOM 2562 C CA . TYR A 1 314 ? -31.993 -5.021 -38.105 1.00 45.84 314 TYR A CA 1
ATOM 2563 C C . TYR A 1 314 ? -33.329 -5.594 -37.632 1.00 45.84 314 TYR A C 1
ATOM 2565 O O . TYR A 1 314 ? -33.435 -6.774 -37.308 1.00 45.84 314 TYR A O 1
ATOM 2573 N N . GLY A 1 315 ? -34.363 -4.756 -37.583 1.00 48.06 315 GLY A N 1
ATOM 2574 C CA . GLY A 1 315 ? -35.729 -5.235 -37.393 1.00 48.06 315 GLY A CA 1
ATOM 2575 C C . GLY A 1 315 ? -36.234 -5.934 -38.657 1.00 48.06 315 GLY A C 1
ATOM 2576 O O . GLY A 1 315 ? -36.041 -5.438 -39.765 1.00 48.06 315 GLY A O 1
ATOM 2577 N N . THR A 1 316 ? -36.955 -7.045 -38.505 1.00 49.44 316 THR A N 1
ATOM 2578 C CA . THR A 1 316 ? -37.608 -7.785 -39.607 1.00 49.44 316 THR A CA 1
ATOM 2579 C C . THR A 1 316 ? -38.735 -7.006 -40.299 1.00 49.44 316 THR A C 1
ATOM 2581 O O . THR A 1 316 ? -39.291 -7.474 -41.287 1.00 49.44 316 THR A O 1
ATOM 2584 N N . SER A 1 317 ? -39.079 -5.813 -39.806 1.00 57.31 317 SER A N 1
ATOM 2585 C CA . SER A 1 317 ? -40.205 -5.005 -40.287 1.00 57.31 317 SER A CA 1
ATOM 2586 C C . SER A 1 317 ? -39.855 -4.025 -41.414 1.00 57.31 317 SER A C 1
ATOM 2588 O O . SER A 1 317 ? -40.756 -3.367 -41.932 1.00 57.31 317 SER A O 1
ATOM 2590 N N . GLY A 1 318 ? -38.571 -3.874 -41.772 1.00 51.41 318 GLY A N 1
ATOM 2591 C CA . GLY A 1 318 ? -38.121 -2.931 -42.807 1.00 51.41 318 GLY A CA 1
ATOM 2592 C C . GLY A 1 318 ? -38.378 -1.449 -42.490 1.00 51.41 318 GLY A C 1
ATOM 2593 O O . GLY A 1 318 ? -38.192 -0.595 -43.355 1.00 51.41 318 GLY A O 1
ATOM 2594 N N . LYS A 1 319 ? -38.812 -1.114 -41.267 1.00 50.84 319 LYS A N 1
ATOM 2595 C CA . LYS A 1 319 ? -39.047 0.269 -40.844 1.00 50.84 319 LYS A CA 1
ATOM 2596 C C . LYS A 1 319 ? -37.751 0.903 -40.345 1.00 50.84 319 LYS A C 1
ATOM 2598 O O . LYS A 1 319 ? -37.099 0.373 -39.449 1.00 50.84 319 LYS A O 1
ATOM 2603 N N . ASN A 1 320 ? -37.420 2.078 -40.878 1.00 51.12 320 ASN A N 1
ATOM 2604 C CA . ASN A 1 320 ? -36.432 2.961 -40.266 1.00 51.12 320 ASN A CA 1
ATOM 2605 C C . ASN A 1 320 ? -37.028 3.513 -38.967 1.00 51.12 320 ASN A C 1
ATOM 2607 O O . ASN A 1 320 ? -37.979 4.294 -38.993 1.00 51.12 320 ASN A O 1
ATOM 2611 N N . TYR A 1 321 ? -36.500 3.069 -37.830 1.00 53.59 321 TYR A N 1
ATOM 2612 C CA . TYR A 1 321 ? -36.925 3.560 -36.527 1.00 53.59 321 TYR A CA 1
ATOM 2613 C C . TYR A 1 321 ? -36.374 4.973 -36.336 1.00 53.59 321 TYR A C 1
ATOM 2615 O O . TYR A 1 321 ? -35.174 5.166 -36.154 1.00 53.59 321 TYR A O 1
ATOM 2623 N N . ASN A 1 322 ? -37.259 5.967 -36.409 1.00 56.16 322 ASN A N 1
ATOM 2624 C CA . ASN A 1 322 ? -36.926 7.329 -36.011 1.00 56.16 322 ASN A CA 1
ATOM 2625 C C . ASN A 1 322 ? -36.581 7.371 -34.511 1.00 56.16 322 ASN A C 1
ATOM 2627 O O . ASN A 1 322 ? -37.014 6.521 -33.727 1.00 56.16 322 ASN A O 1
ATOM 2631 N N . THR A 1 323 ? -35.804 8.380 -34.127 1.00 56.66 323 THR A N 1
ATOM 2632 C CA . THR A 1 323 ? -35.122 8.562 -32.832 1.00 56.66 323 THR A CA 1
ATOM 2633 C C . THR A 1 323 ? -35.987 8.356 -31.584 1.00 56.66 323 THR A C 1
ATOM 2635 O O . THR A 1 323 ? -35.451 7.979 -30.544 1.00 56.66 323 THR A O 1
ATOM 2638 N N . GLU A 1 324 ? -37.302 8.566 -31.656 1.00 58.53 324 GLU A N 1
ATOM 2639 C CA . GLU A 1 324 ? -38.221 8.350 -30.529 1.00 58.53 324 GLU A CA 1
ATOM 2640 C C . GLU A 1 324 ? -38.558 6.870 -30.310 1.00 58.53 324 GLU A C 1
ATOM 2642 O O . GLU A 1 324 ? -38.399 6.370 -29.200 1.00 58.53 324 GLU A O 1
ATOM 2647 N N . ALA A 1 325 ? -38.890 6.122 -31.366 1.00 56.09 325 ALA A N 1
ATOM 2648 C CA . ALA A 1 325 ? -39.165 4.684 -31.259 1.00 56.09 325 ALA A CA 1
ATOM 2649 C C . ALA A 1 325 ? -37.915 3.878 -30.845 1.00 56.09 325 ALA A C 1
ATOM 2651 O O . ALA A 1 325 ? -38.013 2.823 -30.219 1.00 56.09 325 ALA A O 1
ATOM 2652 N N . MET A 1 326 ? -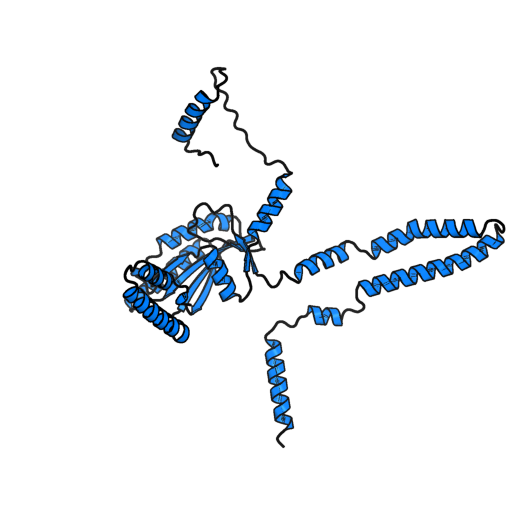36.723 4.400 -31.159 1.00 59.06 326 MET A N 1
ATOM 2653 C CA . MET A 1 326 ? -35.440 3.844 -30.723 1.00 59.06 326 MET A CA 1
ATOM 2654 C C . MET A 1 326 ? -35.251 3.949 -29.200 1.00 59.06 326 MET A C 1
ATOM 2656 O O . MET A 1 326 ? -34.669 3.045 -28.601 1.00 59.06 326 MET A O 1
ATOM 2660 N N . LYS A 1 327 ? -35.759 5.014 -28.556 1.00 62.72 327 LYS A N 1
ATOM 2661 C CA . LYS A 1 327 ? -35.682 5.182 -27.093 1.00 62.72 327 LYS A CA 1
ATOM 2662 C C . LYS A 1 327 ? -36.524 4.136 -26.366 1.00 62.72 327 LYS A C 1
ATOM 2664 O O . LYS A 1 327 ? -36.047 3.554 -25.391 1.00 62.72 327 LYS A O 1
ATOM 2669 N N . ASP A 1 328 ? -37.717 3.834 -26.867 1.00 64.88 328 ASP A N 1
ATOM 2670 C CA . ASP A 1 328 ? -38.587 2.806 -26.279 1.00 64.88 328 ASP A CA 1
ATOM 2671 C C . ASP A 1 328 ? -37.994 1.399 -26.446 1.00 64.88 328 ASP A C 1
ATOM 2673 O O . ASP A 1 328 ? -38.018 0.582 -25.517 1.00 64.88 328 ASP A O 1
ATOM 2677 N N . LEU A 1 329 ? -37.366 1.130 -27.597 1.00 62.59 329 LEU A N 1
ATOM 2678 C CA . LEU A 1 329 ? -36.649 -0.121 -27.844 1.00 62.59 329 LEU A CA 1
ATOM 2679 C C . LEU A 1 329 ? -35.426 -0.264 -26.923 1.00 62.59 329 LEU A C 1
ATOM 2681 O O . LEU A 1 329 ? -35.252 -1.309 -26.300 1.00 62.59 329 LEU A O 1
ATOM 2685 N N . MET A 1 330 ? -34.614 0.790 -26.778 1.00 61.59 330 MET A N 1
ATOM 2686 C CA . MET A 1 330 ? -33.474 0.813 -25.851 1.00 61.59 330 MET A CA 1
ATOM 2687 C C . MET A 1 330 ? -33.916 0.544 -24.413 1.00 61.59 330 MET A C 1
ATOM 2689 O O . MET A 1 330 ? -33.309 -0.272 -23.726 1.00 61.59 330 MET A O 1
ATOM 2693 N N . SER A 1 331 ? -35.001 1.185 -23.978 1.00 65.56 331 SER A N 1
ATOM 2694 C CA . SER A 1 331 ? -35.576 0.994 -22.643 1.00 65.56 331 SER A CA 1
ATOM 2695 C C . SER A 1 331 ? -35.995 -0.461 -22.417 1.00 65.56 331 SER A C 1
ATOM 2697 O O . SER A 1 331 ? -35.758 -1.027 -21.350 1.00 65.56 331 SER A O 1
ATOM 2699 N N . SER A 1 332 ? -36.563 -1.091 -23.446 1.00 61.84 332 SER A N 1
ATOM 2700 C CA . SER A 1 332 ? -36.987 -2.493 -23.418 1.00 61.84 332 SER A CA 1
ATOM 2701 C C . SER A 1 332 ? -35.800 -3.464 -23.400 1.00 61.84 332 SER A C 1
ATOM 2703 O O . SER A 1 332 ? -35.838 -4.467 -22.690 1.00 61.84 332 SER A O 1
ATOM 2705 N N . ILE A 1 333 ? -34.724 -3.154 -24.130 1.00 62.09 333 ILE A N 1
ATOM 2706 C CA . ILE A 1 333 ? -33.485 -3.944 -24.137 1.00 62.09 333 ILE A CA 1
ATOM 2707 C C . ILE A 1 333 ? -32.782 -3.838 -22.782 1.00 62.09 333 ILE A C 1
ATOM 2709 O O . ILE A 1 333 ? -32.502 -4.867 -22.183 1.00 62.09 333 ILE A O 1
ATOM 2713 N N . ILE A 1 334 ? -32.599 -2.630 -22.235 1.00 65.12 334 ILE A N 1
ATOM 2714 C CA . ILE A 1 334 ? -32.016 -2.420 -20.896 1.00 65.12 334 ILE A CA 1
ATOM 2715 C C . ILE A 1 334 ? -32.799 -3.211 -19.839 1.00 65.12 334 ILE A C 1
ATOM 2717 O O . ILE A 1 334 ? -32.205 -3.821 -18.951 1.00 65.12 334 ILE A O 1
ATOM 2721 N N . LYS A 1 335 ? -34.133 -3.239 -19.951 1.00 64.31 335 LYS A N 1
ATOM 2722 C CA . LYS A 1 335 ? -35.008 -3.963 -19.023 1.00 64.31 335 LYS A CA 1
ATOM 2723 C C . LYS A 1 335 ? -34.886 -5.488 -19.139 1.00 64.31 335 LYS A C 1
ATOM 2725 O O . LYS A 1 335 ? -34.976 -6.163 -18.119 1.00 64.31 335 LYS A O 1
ATOM 2730 N N . ASN A 1 336 ? -34.683 -6.020 -20.345 1.00 56.19 336 ASN A N 1
ATOM 2731 C CA . ASN A 1 336 ? -34.676 -7.466 -20.593 1.00 56.19 336 ASN A CA 1
ATOM 2732 C C . ASN A 1 336 ? -33.277 -8.102 -20.575 1.00 56.19 336 ASN A C 1
ATOM 2734 O O . ASN A 1 336 ? -33.162 -9.272 -20.224 1.00 56.19 336 ASN A O 1
ATOM 2738 N N . THR A 1 337 ? -32.221 -7.373 -20.949 1.00 55.09 337 THR A N 1
ATOM 2739 C CA . THR A 1 337 ? -30.839 -7.893 -20.999 1.00 55.09 337 THR A CA 1
ATOM 2740 C C . THR A 1 337 ? -29.929 -7.300 -19.927 1.00 55.09 337 THR A C 1
ATOM 2742 O O . THR A 1 337 ? -28.832 -7.808 -19.719 1.00 55.09 337 THR A O 1
ATOM 2745 N N . GLY A 1 338 ? -30.355 -6.237 -19.235 1.00 47.94 338 GLY A N 1
ATOM 2746 C CA . GLY A 1 338 ? -29.587 -5.605 -18.157 1.00 47.94 338 GLY A CA 1
ATOM 2747 C C . GLY A 1 338 ? -28.374 -4.786 -18.617 1.00 47.94 338 GLY A C 1
ATOM 2748 O O . GLY A 1 338 ? -27.672 -4.223 -17.778 1.00 47.94 338 GLY A O 1
ATOM 2749 N N . ILE A 1 339 ? -28.125 -4.682 -19.926 1.00 53.06 339 ILE A N 1
ATOM 2750 C CA . ILE A 1 339 ? -26.988 -3.942 -20.487 1.00 53.06 339 ILE A CA 1
ATOM 2751 C C . ILE A 1 339 ? -27.278 -2.443 -20.374 1.00 53.06 339 ILE A C 1
ATOM 2753 O O . ILE A 1 339 ? -28.223 -1.945 -20.984 1.00 53.06 339 ILE A O 1
ATOM 2757 N N . ARG A 1 340 ? -26.480 -1.714 -19.588 1.00 50.97 340 ARG A N 1
ATOM 2758 C CA . ARG A 1 340 ? -26.601 -0.257 -19.427 1.00 50.97 340 ARG A CA 1
ATOM 2759 C C . ARG A 1 340 ? -25.651 0.473 -20.369 1.00 50.97 340 ARG A C 1
ATOM 2761 O O . ARG A 1 340 ? -24.543 0.013 -20.627 1.00 50.97 340 ARG A O 1
ATOM 2768 N N . LYS A 1 341 ? -26.087 1.638 -20.849 1.00 43.94 341 LYS A N 1
ATOM 2769 C CA . LYS A 1 341 ? -25.220 2.588 -21.545 1.00 43.94 341 LYS A CA 1
ATOM 2770 C C . LYS A 1 341 ? -24.197 3.120 -20.536 1.00 43.94 341 LYS A C 1
ATOM 2772 O O . LYS A 1 341 ? -24.597 3.635 -19.496 1.00 43.94 341 LYS A O 1
ATOM 2777 N N . VAL A 1 342 ? -22.914 2.956 -20.837 1.00 45.12 342 VAL A N 1
ATOM 2778 C CA . VAL A 1 342 ? -21.834 3.655 -20.131 1.00 45.12 342 VAL A CA 1
ATOM 2779 C C . VAL A 1 342 ? -21.812 5.074 -20.701 1.00 45.12 342 VAL A C 1
ATOM 2781 O O . VAL A 1 342 ? -21.734 5.225 -21.923 1.00 45.12 342 VAL A O 1
ATOM 2784 N N . GLU A 1 343 ? -22.022 6.080 -19.851 1.00 38.25 343 GLU A N 1
ATOM 2785 C CA . GLU A 1 343 ? -21.862 7.496 -20.221 1.00 38.25 343 GLU A CA 1
ATOM 2786 C C . GLU A 1 343 ? -20.397 7.916 -20.206 1.00 38.25 343 GLU A C 1
ATOM 2788 O O . GLU A 1 343 ? -19.667 7.461 -19.294 1.00 38.25 343 GLU A O 1
#

Secondary structure (DSSP, 8-state):
--SHHHHHHHHHHHHHHHTTS---HHHHHHHHS-S-HHHHHHHHHHHHHHHHHHHHHHHHHHHHTT-TTTHHHHHHHHHHHHIIIIIHHHHHHHS-HHHHHHHHHHHTTTTTTTEEEEEE-STTTT-TTS-EEEETTS-EEEEEEEEE----HHHHHHHHHHHHHHHHHHHHHT--EEEEEEE--GGGSHHHHHHHHHHHT---HHHHHHHHHHHHHHHHHHHHH---EEEEEEEEE-SHHHHHHHHHHHHHHHHH--GGGSSEEEEEEPPHHHHHHHHHHHH-SEEEE-HHHHHHHHHHHTTS-----------TT-----HHHHHHHHHHHHHHH--PPP-

Radius of gyration: 35.13 Å; chains: 1; bounding box: 93×50×90 Å

Sequence (343 aa):
MSDDKFYSLKEEQEASGKMIFPLNIHQSLNASAGLQSNEKIGIAIGVWVIFCAVLSWLLMSFIRNIIPNHYILVTICIIVILNLTIGVYLLRFLLDERSVLKEYEAKDGDSFASYFRIYRDTQMSIDSKYGIIEYDDGTQAAILRMRLGYNTDSKSNNTWMFNRDAFRIINDIGMPHREITVTEVFRESDSSEFMRKQTNNISDPILKDAQKRIFKGIFDIAEKESNVPVMYIMIFATTQILKDELYGIIKRLEKHYNAEQTCYRDIKFLNNDEILEFLRNYYKLEVMDMSLLRTKTTLNDIGKSVSCEVLRIYGTSGKNYNTEAMKDLMSSIIKNTGIRKVE

pLDDT: mean 71.16, std 17.83, range [36.31, 93.75]